Protein AF-A0A0E0DAY5-F1 (afdb_monomer_lite)

Sequence (199 aa):
MAQRRLLLAIIALAAVGAATGFEFHEATVDAIQLGFSNGSLTSTALVRFYLHQITRLNPLLHAVIEVNPDALAHAARADDERATGRRCEPLHGIPVLLKDNIATRDRLNTTAGPICRTVSDAVHVLDAIVGYDALDAEATGAASKYIPNGGYGQFLRMDGFKGKRIGIPNGFFTQEIFEKKQLRAYKKHIQLMRYTKHF

pLDDT: mean 85.27, std 16.02, range [40.06, 98.38]

Radius of gyration: 23.7 Å; chains: 1; bounding box: 48×42×80 Å

Structure (mmCIF, N/CA/C/O backbone):
data_AF-A0A0E0DAY5-F1
#
_entry.id   AF-A0A0E0DAY5-F1
#
loop_
_atom_site.group_PDB
_atom_site.id
_atom_site.type_symbol
_atom_site.label_atom_id
_atom_site.label_alt_id
_atom_site.label_comp_id
_atom_site.label_asym_id
_atom_site.label_entity_id
_atom_site.label_seq_id
_atom_site.pdbx_PDB_ins_code
_atom_site.Cartn_x
_atom_site.Cartn_y
_atom_site.Cartn_z
_atom_site.occupancy
_atom_site.B_iso_or_equiv
_atom_site.auth_seq_id
_atom_site.auth_comp_id
_atom_site.auth_asym_id
_atom_site.auth_atom_id
_atom_site.pdbx_PDB_model_num
ATOM 1 N N . MET A 1 1 ? -22.702 -11.720 -54.408 1.00 54.38 1 MET A N 1
ATOM 2 C CA . MET A 1 1 ? -21.342 -11.475 -53.859 1.00 54.38 1 MET A CA 1
ATOM 3 C C . MET A 1 1 ? -21.188 -10.146 -53.103 1.00 54.38 1 MET A C 1
ATOM 5 O O . MET A 1 1 ? -20.322 -10.077 -52.241 1.00 54.38 1 MET A O 1
ATOM 9 N N . ALA A 1 2 ? -22.018 -9.120 -53.342 1.00 49.56 2 ALA A N 1
ATOM 10 C CA . ALA A 1 2 ? -21.900 -7.817 -52.667 1.00 49.56 2 ALA A CA 1
ATOM 11 C C . ALA A 1 2 ? -22.330 -7.809 -51.178 1.00 49.56 2 ALA A C 1
ATOM 13 O O . ALA A 1 2 ? -21.691 -7.154 -50.363 1.00 49.56 2 ALA A O 1
ATOM 14 N N . GLN A 1 3 ? -23.336 -8.601 -50.780 1.00 46.06 3 GLN A N 1
ATOM 15 C CA . GLN A 1 3 ? -23.842 -8.610 -49.393 1.00 46.06 3 GLN A CA 1
ATOM 16 C C . GLN A 1 3 ? -22.904 -9.275 -48.366 1.00 46.06 3 GLN A C 1
ATOM 18 O O . GLN A 1 3 ? -22.935 -8.917 -47.193 1.00 46.06 3 GLN A O 1
ATOM 23 N N . ARG A 1 4 ? -22.006 -10.182 -48.786 1.00 46.53 4 ARG A N 1
ATOM 24 C CA . ARG A 1 4 ? -20.991 -10.778 -47.889 1.00 46.53 4 ARG A CA 1
ATOM 25 C C . ARG A 1 4 ? -19.842 -9.820 -47.552 1.00 46.53 4 ARG A C 1
ATOM 27 O O . ARG A 1 4 ? -19.225 -9.975 -46.506 1.00 46.53 4 ARG A O 1
ATOM 34 N N . ARG A 1 5 ? -19.569 -8.823 -48.403 1.00 47.72 5 ARG A N 1
ATOM 35 C CA . ARG A 1 5 ? -18.527 -7.810 -48.152 1.00 47.72 5 ARG A CA 1
ATOM 36 C C . ARG A 1 5 ? -18.985 -6.742 -47.156 1.00 47.72 5 ARG A C 1
ATOM 38 O O . ARG A 1 5 ? -18.165 -6.236 -46.402 1.00 47.72 5 ARG A O 1
ATOM 45 N N . LEU A 1 6 ? -20.289 -6.464 -47.100 1.00 44.59 6 LEU A N 1
ATOM 46 C CA . LEU A 1 6 ? -20.858 -5.486 -46.170 1.00 44.59 6 LEU A CA 1
ATOM 47 C C . LEU A 1 6 ? -20.903 -6.013 -44.723 1.00 44.59 6 LEU A C 1
ATOM 49 O O . LEU A 1 6 ? -20.653 -5.259 -43.790 1.00 44.59 6 LEU A O 1
ATOM 53 N N . LEU A 1 7 ? -21.124 -7.320 -44.533 1.00 41.72 7 LEU A N 1
ATOM 54 C CA . LEU A 1 7 ? -21.118 -7.938 -43.200 1.00 41.72 7 LEU A CA 1
ATOM 55 C C . LEU A 1 7 ? -19.705 -7.993 -42.584 1.00 41.72 7 LEU A C 1
ATOM 57 O O . LEU A 1 7 ? -19.546 -7.775 -41.388 1.00 41.72 7 LEU A O 1
ATOM 61 N N . LEU A 1 8 ? -18.670 -8.210 -43.406 1.00 41.06 8 LEU A N 1
ATOM 62 C CA . LEU A 1 8 ? -17.268 -8.169 -42.967 1.00 41.06 8 LEU A CA 1
ATOM 63 C C . LEU A 1 8 ? -16.813 -6.748 -42.595 1.00 41.06 8 LEU A C 1
ATOM 65 O O . LEU A 1 8 ? -16.045 -6.589 -41.653 1.00 41.06 8 LEU A O 1
ATOM 69 N N . ALA A 1 9 ? -17.326 -5.715 -43.272 1.00 42.75 9 ALA A N 1
ATOM 70 C CA . ALA A 1 9 ? -17.026 -4.321 -42.937 1.00 42.75 9 ALA A CA 1
ATOM 71 C C . ALA A 1 9 ? -17.686 -3.868 -41.618 1.00 42.75 9 ALA A C 1
ATOM 73 O O . ALA A 1 9 ? -17.089 -3.094 -40.877 1.00 42.75 9 ALA A O 1
ATOM 74 N N . ILE A 1 10 ? -18.877 -4.384 -41.287 1.00 44.19 10 ILE A N 1
ATOM 75 C CA . ILE A 1 10 ? -19.566 -4.070 -40.022 1.00 44.19 10 ILE A CA 1
ATOM 76 C C . ILE A 1 10 ? -18.923 -4.812 -38.837 1.00 44.19 10 ILE A C 1
ATOM 78 O O . ILE A 1 10 ? -18.803 -4.242 -37.756 1.00 44.19 10 ILE A O 1
ATOM 82 N N . ILE A 1 11 ? -18.425 -6.038 -39.039 1.00 44.38 11 ILE A N 1
ATOM 83 C CA . ILE A 1 11 ? -17.690 -6.782 -37.997 1.00 44.38 11 ILE A CA 1
ATOM 84 C C . ILE A 1 11 ? -16.292 -6.178 -37.758 1.00 44.38 11 ILE A C 1
ATOM 86 O O . ILE A 1 11 ? -15.825 -6.155 -36.622 1.00 44.38 11 ILE A O 1
ATOM 90 N N . ALA A 1 12 ? -15.650 -5.606 -38.784 1.00 42.09 12 ALA A N 1
ATOM 91 C CA . ALA A 1 12 ? -14.369 -4.909 -38.634 1.00 42.09 12 ALA A CA 1
ATOM 92 C C . ALA A 1 12 ? -14.485 -3.527 -37.956 1.00 42.09 12 ALA A C 1
ATOM 94 O O . ALA A 1 12 ? -13.499 -3.032 -37.416 1.00 42.09 12 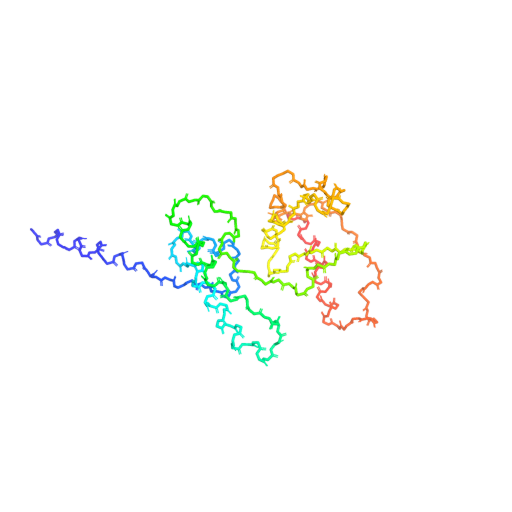ALA A O 1
ATOM 95 N N . LEU A 1 13 ? -15.676 -2.913 -37.936 1.00 42.66 13 LEU A N 1
ATOM 96 C CA . LEU A 1 13 ? -15.897 -1.607 -37.299 1.00 42.66 13 LEU A CA 1
ATOM 97 C C . LEU A 1 13 ? -16.233 -1.708 -35.797 1.00 42.66 13 LEU A C 1
ATOM 99 O O . LEU A 1 13 ? -16.188 -0.706 -35.090 1.00 42.66 13 LEU A O 1
ATOM 103 N N . ALA A 1 14 ? -16.509 -2.914 -35.289 1.00 41.25 14 ALA A N 1
ATOM 104 C CA . ALA A 1 14 ? -16.770 -3.173 -33.868 1.00 41.25 14 ALA A CA 1
ATOM 105 C C . ALA A 1 14 ? -15.510 -3.556 -33.061 1.00 41.25 14 ALA A C 1
ATOM 107 O O . ALA A 1 14 ? -15.595 -3.761 -31.854 1.00 41.25 14 ALA A O 1
ATOM 108 N N . ALA A 1 15 ? -14.341 -3.633 -33.709 1.00 44.47 15 ALA A N 1
ATOM 109 C CA . ALA A 1 15 ? -13.055 -3.922 -33.068 1.00 44.47 15 ALA A CA 1
ATOM 110 C C . ALA A 1 15 ? -12.163 -2.679 -32.910 1.00 44.47 15 ALA A C 1
ATOM 112 O O . ALA A 1 15 ? -10.972 -2.799 -32.640 1.00 44.47 15 ALA A O 1
ATOM 113 N N . VAL A 1 16 ? -12.736 -1.476 -33.008 1.00 43.12 16 VAL A N 1
ATOM 114 C CA . VAL A 1 16 ? -12.130 -0.281 -32.406 1.00 43.12 16 VAL A CA 1
ATOM 115 C C . VAL A 1 16 ? -12.603 -0.219 -30.955 1.00 43.12 16 VAL A C 1
ATOM 117 O O . VAL A 1 16 ? -13.304 0.698 -30.534 1.00 43.12 16 VAL A O 1
ATOM 120 N N . GLY A 1 17 ? -12.281 -1.268 -30.193 1.00 40.06 17 GLY A N 1
ATOM 121 C CA . GLY A 1 17 ? -12.344 -1.197 -28.743 1.00 40.06 17 GLY A CA 1
ATOM 122 C C . GLY A 1 17 ? -11.377 -0.098 -28.347 1.00 40.06 17 GLY A C 1
ATOM 123 O O . GLY A 1 17 ? -10.179 -0.217 -28.597 1.00 40.06 17 GLY A O 1
ATOM 124 N N . ALA A 1 18 ? -11.911 1.012 -27.843 1.00 42.19 18 ALA A N 1
ATOM 125 C CA . ALA A 1 18 ? -11.112 2.098 -27.319 1.00 42.19 18 ALA A CA 1
ATOM 126 C C . ALA A 1 18 ? -10.012 1.497 -26.438 1.00 42.19 18 ALA A C 1
ATOM 128 O O . ALA A 1 18 ? -10.310 0.801 -25.468 1.00 42.19 18 ALA A O 1
ATOM 129 N N . ALA A 1 19 ? -8.748 1.754 -26.775 1.00 46.94 19 ALA A N 1
ATOM 130 C CA . ALA A 1 19 ? -7.682 1.672 -25.796 1.00 46.94 19 ALA A CA 1
ATOM 131 C C . ALA A 1 19 ? -7.982 2.774 -24.773 1.00 46.94 19 ALA A C 1
ATOM 133 O O . ALA A 1 19 ? -7.505 3.903 -24.883 1.00 46.94 19 ALA A O 1
ATOM 134 N N . THR A 1 20 ? -8.901 2.491 -23.852 1.00 54.78 20 THR A N 1
ATOM 135 C CA . THR A 1 20 ? -9.195 3.352 -22.720 1.00 54.78 20 THR A CA 1
ATOM 136 C C . THR A 1 20 ? -7.916 3.383 -21.906 1.00 54.78 20 THR A C 1
ATOM 138 O O . THR A 1 20 ? -7.525 2.366 -21.334 1.00 54.78 20 THR A O 1
ATOM 141 N N . GLY A 1 21 ? -7.214 4.516 -21.937 1.00 78.88 21 GLY A N 1
ATOM 142 C CA . GLY A 1 21 ? -6.032 4.710 -21.107 1.00 78.88 21 GLY A CA 1
ATOM 143 C C . GLY A 1 21 ? -6.365 4.400 -19.648 1.00 78.88 21 GLY A C 1
ATOM 144 O O . GLY A 1 21 ? -7.467 4.692 -19.185 1.00 78.88 21 GLY A O 1
ATOM 145 N N . PHE A 1 22 ? -5.429 3.777 -18.938 1.00 91.38 22 PHE A N 1
ATOM 146 C CA . PHE A 1 22 ? -5.586 3.488 -17.518 1.00 91.38 22 PHE A CA 1
ATOM 147 C C . PHE A 1 22 ? -5.705 4.792 -16.709 1.00 91.38 22 PHE A C 1
ATOM 149 O O . PHE A 1 22 ? -4.879 5.697 -16.858 1.00 91.38 22 PHE A O 1
ATOM 156 N N . GLU A 1 23 ? -6.718 4.898 -15.847 1.00 94.50 23 GLU A N 1
ATOM 157 C CA . GLU A 1 23 ? -6.878 6.042 -14.947 1.00 94.50 23 GLU A CA 1
ATOM 158 C C . GLU A 1 23 ? -5.984 5.866 -13.715 1.00 94.50 23 GLU A C 1
ATOM 160 O O . GLU A 1 23 ? -6.218 5.000 -12.880 1.00 94.50 23 GLU A O 1
ATOM 165 N N . PHE A 1 24 ? -4.936 6.686 -13.603 1.00 93.25 24 PHE A N 1
ATOM 166 C CA . PHE A 1 24 ? -3.949 6.569 -12.524 1.00 93.25 24 PHE A CA 1
ATOM 167 C C . PHE A 1 24 ? -4.371 7.230 -11.206 1.00 93.25 24 PHE A C 1
ATOM 169 O O . PHE A 1 24 ? -3.913 6.830 -10.133 1.00 93.25 24 PHE A O 1
ATOM 176 N N . HIS A 1 25 ? -5.169 8.296 -11.271 1.00 93.12 25 HIS A N 1
ATOM 177 C CA . HIS A 1 25 ? -5.564 9.049 -10.082 1.00 93.12 25 HIS A CA 1
ATOM 178 C C . HIS A 1 25 ? -6.579 8.247 -9.273 1.00 93.12 25 HIS A C 1
ATOM 180 O O . HIS A 1 25 ? -7.525 7.712 -9.832 1.00 93.12 25 HIS A O 1
ATOM 186 N N . GLU A 1 26 ? -6.366 8.152 -7.959 1.00 93.88 26 GLU A N 1
ATOM 187 C CA . GLU A 1 26 ? -7.226 7.381 -7.048 1.00 93.88 26 GLU A CA 1
ATOM 188 C C . GLU A 1 26 ? -7.385 5.886 -7.398 1.00 93.88 26 GLU A C 1
ATOM 190 O O . GLU A 1 26 ? -8.205 5.203 -6.790 1.00 93.88 26 GLU A O 1
ATOM 195 N N . ALA A 1 27 ? -6.557 5.342 -8.300 1.00 96.12 27 ALA A N 1
ATOM 196 C CA . ALA A 1 27 ? -6.563 3.918 -8.616 1.00 96.12 27 ALA A CA 1
ATOM 197 C C . ALA A 1 27 ? -6.260 3.083 -7.361 1.00 96.12 27 ALA A C 1
ATOM 199 O O . ALA A 1 27 ? -5.311 3.380 -6.621 1.00 96.12 27 ALA A O 1
ATOM 200 N N . THR A 1 28 ? -7.075 2.054 -7.130 1.00 97.19 28 THR A N 1
ATOM 201 C CA . THR A 1 28 ? -6.887 1.055 -6.069 1.00 97.19 28 THR A CA 1
ATOM 202 C C . THR A 1 28 ? -5.948 -0.054 -6.538 1.00 97.19 28 THR A C 1
ATOM 204 O O . THR A 1 28 ? -5.714 -0.216 -7.739 1.00 97.19 28 THR A O 1
ATOM 207 N N . VAL A 1 29 ? -5.440 -0.858 -5.603 1.00 96.44 29 VAL A N 1
ATOM 208 C CA . VAL A 1 29 ? -4.654 -2.065 -5.902 1.00 96.44 29 VAL A CA 1
ATOM 209 C C . VAL A 1 29 ? -5.433 -2.994 -6.833 1.00 96.44 29 VAL A C 1
ATOM 211 O O . VAL A 1 29 ? -4.890 -3.430 -7.846 1.00 96.44 29 VAL A O 1
ATOM 214 N N . ASP A 1 30 ? -6.719 -3.223 -6.557 1.00 95.38 30 ASP A N 1
ATOM 215 C CA . ASP A 1 30 ? -7.584 -4.060 -7.397 1.00 95.38 30 ASP A CA 1
ATOM 216 C C . ASP A 1 30 ? -7.729 -3.510 -8.825 1.00 95.38 30 ASP A C 1
ATOM 218 O O . ASP A 1 30 ? -7.642 -4.264 -9.795 1.00 95.38 30 ASP A O 1
ATOM 222 N N . ALA A 1 31 ? -7.909 -2.193 -8.978 1.00 96.38 31 ALA A N 1
ATOM 223 C CA . ALA A 1 31 ? -8.006 -1.559 -10.292 1.00 96.38 31 ALA A CA 1
ATOM 224 C C . ALA A 1 31 ? -6.688 -1.677 -11.071 1.00 96.38 31 ALA A C 1
ATOM 226 O O . ALA A 1 31 ? -6.698 -1.976 -12.264 1.00 96.38 31 ALA A O 1
ATOM 227 N N . ILE A 1 32 ? -5.552 -1.493 -10.392 1.00 96.94 32 ILE A N 1
ATOM 228 C CA . ILE A 1 32 ? -4.216 -1.662 -10.972 1.00 96.94 32 ILE A CA 1
ATOM 229 C C . ILE A 1 32 ? -4.001 -3.111 -11.424 1.00 96.94 32 ILE A C 1
ATOM 231 O O . ILE A 1 32 ? -3.579 -3.333 -12.558 1.00 96.94 32 ILE A O 1
ATOM 235 N N . GLN A 1 33 ? -4.340 -4.096 -10.587 1.00 95.25 33 GLN A N 1
ATOM 236 C CA . GLN A 1 33 ? -4.243 -5.514 -10.948 1.00 95.25 33 GLN A CA 1
ATOM 237 C C . GLN A 1 33 ? -5.151 -5.866 -12.129 1.00 95.25 33 GLN A C 1
ATOM 239 O O . GLN A 1 33 ? -4.730 -6.584 -13.039 1.00 95.25 33 GLN A O 1
ATOM 244 N N . LEU A 1 34 ? -6.365 -5.310 -12.178 1.00 94.62 34 LEU A N 1
ATOM 245 C CA . LEU A 1 34 ? -7.240 -5.449 -13.338 1.00 94.62 34 LEU A CA 1
ATOM 246 C C . LEU A 1 34 ? -6.573 -4.880 -14.598 1.00 94.62 34 LEU A C 1
ATOM 248 O O . LEU A 1 34 ? -6.548 -5.563 -15.622 1.00 94.62 34 LEU A O 1
ATOM 252 N N . GLY A 1 35 ? -5.975 -3.689 -14.504 1.00 95.50 35 GLY A N 1
ATOM 253 C CA . GLY A 1 35 ? -5.218 -3.061 -15.589 1.00 95.50 35 GLY A CA 1
ATOM 254 C C . GLY A 1 35 ? -4.015 -3.886 -16.062 1.00 95.50 35 GLY A C 1
ATOM 255 O O . GLY A 1 35 ? -3.744 -3.956 -17.259 1.00 95.50 35 GLY A O 1
ATOM 256 N N . PHE A 1 36 ? -3.313 -4.558 -15.146 1.00 94.88 36 PHE A N 1
ATOM 257 C CA . PHE A 1 36 ? -2.259 -5.508 -15.508 1.00 94.88 36 PHE A CA 1
ATOM 258 C C . PHE A 1 36 ? -2.827 -6.734 -16.230 1.00 94.88 36 PHE A C 1
ATOM 260 O O . PHE A 1 36 ? -2.267 -7.183 -17.227 1.00 94.88 36 PHE A O 1
ATOM 267 N N . SER A 1 37 ? -3.942 -7.282 -15.741 1.00 92.38 37 SER A N 1
ATOM 268 C CA . SER A 1 37 ? -4.536 -8.514 -16.278 1.00 92.38 37 SER A CA 1
ATOM 269 C C . SER A 1 37 ? -5.163 -8.343 -17.664 1.00 92.38 37 SER A C 1
ATOM 271 O O . SER A 1 37 ? -5.124 -9.266 -18.475 1.00 92.38 37 SER A O 1
ATOM 273 N N . ASN A 1 38 ? -5.728 -7.167 -17.950 1.00 93.31 38 ASN A N 1
ATOM 274 C CA . ASN A 1 38 ? -6.387 -6.864 -19.220 1.00 93.31 38 ASN A CA 1
ATOM 275 C C . ASN A 1 38 ? -5.447 -6.187 -20.239 1.00 93.31 38 ASN A C 1
ATOM 277 O O . ASN A 1 38 ? -5.872 -5.884 -21.353 1.00 93.31 38 ASN A O 1
ATOM 281 N N . GLY A 1 39 ? -4.185 -5.946 -19.862 1.00 92.81 39 GLY A N 1
ATOM 282 C CA . GLY A 1 39 ? -3.163 -5.336 -20.710 1.00 92.81 39 GLY A CA 1
ATOM 283 C C . GLY A 1 39 ? -3.281 -3.819 -20.890 1.00 92.81 39 GLY A C 1
ATOM 284 O O . GLY A 1 39 ? -2.524 -3.253 -21.678 1.00 92.81 39 GLY A O 1
ATOM 285 N N . SER A 1 40 ? -4.187 -3.133 -20.181 1.00 95.75 40 SER A N 1
ATOM 286 C CA . SER A 1 40 ? -4.308 -1.668 -20.249 1.00 95.75 40 SER A CA 1
ATOM 287 C C . SER A 1 40 ? -3.207 -0.935 -19.473 1.00 95.75 40 SER A C 1
ATOM 289 O O . SER A 1 40 ? -3.081 0.285 -19.589 1.00 95.75 40 SER A O 1
ATOM 291 N N . LEU A 1 41 ? -2.441 -1.650 -18.644 1.00 96.75 41 LEU A N 1
ATOM 292 C CA . LEU A 1 41 ? -1.367 -1.114 -17.813 1.00 96.75 41 LEU A CA 1
ATOM 293 C C . LEU A 1 41 ? -0.212 -2.121 -17.691 1.00 96.75 41 LEU A C 1
ATOM 295 O O . LEU A 1 41 ? -0.434 -3.324 -17.609 1.00 96.75 41 LEU A O 1
ATOM 299 N N . THR A 1 42 ? 1.019 -1.616 -17.599 1.00 97.38 42 THR A N 1
ATOM 300 C CA . THR A 1 42 ? 2.204 -2.389 -17.189 1.00 97.38 42 THR A CA 1
ATOM 301 C C . THR A 1 42 ? 2.804 -1.814 -15.908 1.00 97.38 42 THR A C 1
ATOM 303 O O . THR A 1 42 ? 2.633 -0.624 -15.612 1.00 97.38 42 THR A O 1
ATOM 306 N N . SER A 1 43 ? 3.529 -2.629 -15.143 1.00 97.50 43 SER A N 1
ATOM 307 C CA . SER A 1 43 ? 4.263 -2.190 -13.953 1.00 97.50 43 SER A CA 1
ATOM 308 C C . SER A 1 43 ? 5.270 -1.103 -14.314 1.00 97.50 43 SER A C 1
ATOM 310 O O . SER A 1 43 ? 5.362 -0.085 -13.624 1.00 97.50 43 SER A O 1
ATOM 312 N N . THR A 1 44 ? 5.965 -1.247 -15.444 1.00 98.12 44 THR A N 1
ATOM 313 C CA . THR A 1 44 ? 6.883 -0.219 -15.949 1.00 98.12 44 THR A CA 1
ATOM 314 C C . THR A 1 44 ? 6.163 1.099 -16.241 1.00 98.12 44 THR A C 1
ATOM 316 O O . THR A 1 44 ? 6.666 2.164 -15.874 1.00 98.12 44 THR A O 1
ATOM 319 N N . ALA A 1 45 ? 4.984 1.063 -16.872 1.00 98.12 45 ALA A N 1
ATOM 320 C CA . ALA A 1 45 ? 4.199 2.269 -17.140 1.00 98.12 45 ALA A CA 1
ATOM 321 C C . ALA A 1 45 ? 3.733 2.943 -15.840 1.00 98.12 45 ALA A C 1
ATOM 323 O O . ALA A 1 45 ? 3.835 4.165 -15.709 1.00 98.12 45 ALA A O 1
ATOM 324 N N . LEU A 1 46 ? 3.303 2.148 -14.858 1.00 98.06 46 LEU A N 1
ATOM 325 C CA . LEU A 1 46 ? 2.898 2.631 -13.541 1.00 98.06 46 LEU A CA 1
ATOM 326 C C . LEU A 1 46 ? 4.050 3.317 -12.795 1.00 98.06 46 LEU A C 1
ATOM 328 O O . LEU A 1 46 ? 3.886 4.426 -12.283 1.00 98.06 46 LEU A O 1
ATOM 332 N N . VAL A 1 47 ? 5.237 2.707 -12.782 1.00 97.88 47 VAL A N 1
ATOM 333 C CA . VAL A 1 47 ? 6.427 3.301 -12.155 1.00 97.88 47 VAL A CA 1
ATOM 334 C C . VAL A 1 47 ? 6.839 4.588 -12.864 1.00 97.88 47 VAL A C 1
ATOM 336 O O . VAL A 1 47 ? 7.082 5.595 -12.201 1.00 97.88 47 VAL A O 1
ATOM 339 N N . ARG A 1 48 ? 6.859 4.610 -14.202 1.00 98.38 48 ARG A N 1
ATOM 340 C CA . ARG A 1 48 ? 7.169 5.831 -14.969 1.00 98.38 48 ARG A CA 1
ATOM 341 C C . ARG A 1 48 ? 6.204 6.968 -14.656 1.00 98.38 48 ARG A C 1
ATOM 343 O O . ARG A 1 48 ? 6.649 8.105 -14.498 1.00 98.38 48 ARG A O 1
ATOM 350 N N . PHE A 1 49 ? 4.911 6.665 -14.536 1.00 97.94 49 PHE A N 1
ATOM 351 C CA . PHE A 1 49 ? 3.910 7.650 -14.146 1.00 97.94 49 PHE A CA 1
ATOM 352 C C . PHE A 1 49 ? 4.245 8.276 -12.784 1.00 97.94 49 PHE A C 1
ATOM 354 O O . PHE A 1 49 ? 4.329 9.502 -12.683 1.00 97.94 49 PHE A O 1
ATOM 361 N N . TYR A 1 50 ? 4.494 7.465 -11.750 1.00 97.88 50 TYR A N 1
ATOM 362 C CA . TYR A 1 50 ? 4.782 7.992 -10.413 1.00 97.88 50 TYR A CA 1
ATOM 363 C C . TYR A 1 50 ? 6.137 8.694 -10.312 1.00 97.88 50 TYR A C 1
ATOM 365 O O . TYR A 1 50 ? 6.216 9.731 -9.658 1.00 97.88 50 TYR A O 1
ATOM 373 N N . LEU A 1 51 ? 7.174 8.220 -11.006 1.00 97.88 51 LEU A N 1
ATOM 374 C CA . LEU A 1 51 ? 8.450 8.937 -11.091 1.00 97.88 51 LEU A CA 1
ATOM 375 C C . LEU A 1 51 ? 8.261 10.338 -11.680 1.00 97.88 51 LEU A C 1
ATOM 377 O O . LEU A 1 51 ? 8.768 11.310 -11.125 1.00 97.88 51 LEU A O 1
ATOM 381 N N . HIS A 1 52 ? 7.455 10.466 -12.738 1.00 98.12 52 HIS A N 1
ATOM 382 C CA . HIS A 1 52 ? 7.118 11.771 -13.303 1.00 98.12 52 HIS A CA 1
ATOM 383 C C . HIS A 1 52 ? 6.368 12.668 -12.299 1.00 98.12 52 HIS A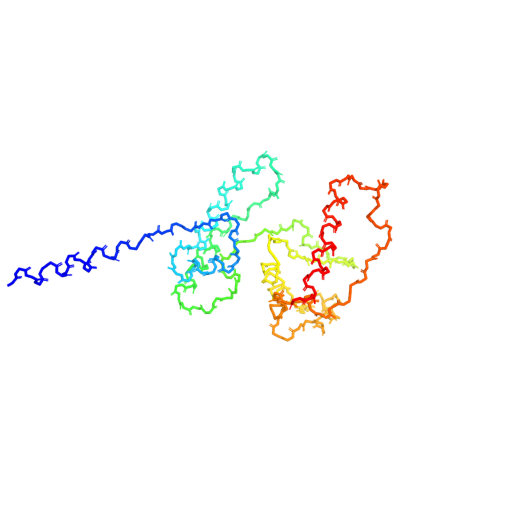 C 1
ATOM 385 O O . HIS A 1 52 ? 6.663 13.861 -12.202 1.00 98.12 52 HIS A O 1
ATOM 391 N N . GLN A 1 53 ? 5.434 12.113 -11.515 1.00 98.00 53 GLN A N 1
ATOM 392 C CA . GLN A 1 53 ? 4.758 12.863 -10.447 1.00 98.00 53 GLN A CA 1
ATOM 393 C C . GLN A 1 53 ? 5.737 13.342 -9.370 1.00 98.00 53 GLN A C 1
ATOM 395 O O . GLN A 1 53 ? 5.667 14.502 -8.963 1.00 98.00 53 GLN A O 1
ATOM 400 N N . ILE A 1 54 ? 6.662 12.480 -8.939 1.00 97.75 54 ILE A N 1
ATOM 401 C CA . ILE A 1 54 ? 7.688 12.813 -7.945 1.00 97.75 54 ILE A CA 1
ATOM 402 C C . ILE A 1 54 ? 8.559 13.957 -8.469 1.00 97.75 54 ILE A C 1
ATOM 404 O O . ILE A 1 54 ? 8.678 14.974 -7.792 1.00 97.75 54 ILE A O 1
ATOM 408 N N . THR A 1 55 ? 9.086 13.866 -9.693 1.00 98.00 55 THR A N 1
ATOM 409 C CA . THR A 1 55 ? 9.892 14.947 -10.289 1.00 98.00 55 THR A CA 1
ATOM 410 C C . THR A 1 55 ? 9.146 16.283 -10.310 1.00 98.00 55 THR A C 1
ATOM 412 O O . THR A 1 55 ? 9.738 17.325 -10.039 1.00 98.00 55 THR A O 1
ATOM 415 N N . ARG A 1 56 ? 7.843 16.262 -10.609 1.00 98.19 56 ARG A N 1
ATOM 416 C CA . ARG A 1 56 ? 7.026 17.475 -10.724 1.00 98.19 56 ARG A CA 1
ATOM 417 C C . ARG A 1 56 ? 6.640 18.088 -9.376 1.00 98.19 56 ARG A C 1
ATOM 419 O O . ARG A 1 56 ? 6.595 19.308 -9.264 1.00 98.19 56 ARG A O 1
ATOM 426 N N . LEU A 1 57 ? 6.296 17.266 -8.386 1.00 98.00 57 LEU A N 1
ATOM 427 C CA . LEU A 1 57 ? 5.659 17.720 -7.142 1.00 98.00 57 LEU A CA 1
ATOM 428 C C . LEU A 1 57 ? 6.617 17.756 -5.948 1.00 98.00 57 LEU A C 1
ATOM 430 O O . LEU A 1 57 ? 6.434 18.564 -5.038 1.00 98.00 57 LEU A O 1
ATOM 434 N N . ASN A 1 58 ? 7.644 16.906 -5.933 1.00 97.75 58 ASN A N 1
ATOM 435 C CA . ASN A 1 58 ? 8.553 16.792 -4.796 1.00 97.75 58 ASN A CA 1
ATOM 436 C C . ASN A 1 58 ? 9.388 18.057 -4.504 1.00 97.75 58 ASN A C 1
ATOM 438 O O . ASN A 1 58 ? 9.667 18.272 -3.328 1.00 97.75 58 ASN A O 1
ATOM 442 N N . PRO A 1 59 ? 9.721 18.943 -5.472 1.00 97.69 59 PRO A N 1
ATOM 443 C CA . PRO A 1 59 ? 10.343 20.236 -5.158 1.00 97.69 59 PRO A CA 1
ATOM 444 C C . PRO A 1 59 ? 9.493 21.157 -4.271 1.00 97.69 59 PRO A C 1
ATOM 446 O O . PRO A 1 59 ? 10.030 22.089 -3.688 1.00 97.69 59 PRO A O 1
ATOM 449 N N . LEU A 1 60 ? 8.177 20.922 -4.201 1.00 97.69 60 LEU A N 1
ATOM 450 C CA . LEU A 1 60 ? 7.257 21.648 -3.324 1.00 97.69 60 LEU A CA 1
ATOM 451 C C . LEU A 1 60 ? 6.914 20.838 -2.068 1.00 97.69 60 LEU A C 1
ATOM 453 O O . LEU A 1 60 ? 6.811 21.395 -0.979 1.00 97.69 60 LEU A O 1
ATOM 457 N N . LEU A 1 61 ? 6.674 19.533 -2.230 1.00 97.56 61 LEU A N 1
ATOM 458 C CA . LEU A 1 61 ? 6.154 18.679 -1.160 1.00 97.56 61 LEU A CA 1
ATOM 459 C C . LEU A 1 61 ? 7.240 18.088 -0.258 1.00 97.56 61 LEU A C 1
ATOM 461 O O . LEU A 1 61 ? 6.945 17.778 0.892 1.00 97.56 61 LEU A O 1
ATOM 465 N N . HIS A 1 62 ? 8.456 17.892 -0.780 1.00 96.38 62 HIS A N 1
ATOM 466 C CA . HIS A 1 62 ? 9.578 17.252 -0.085 1.00 96.38 62 HIS A CA 1
ATOM 467 C C . HIS A 1 62 ? 9.198 15.926 0.610 1.00 96.38 62 HIS A C 1
ATOM 469 O O . HIS A 1 62 ? 9.645 15.635 1.716 1.00 96.38 62 HIS A O 1
ATOM 475 N N . ALA A 1 63 ? 8.341 15.127 -0.031 1.00 95.88 63 ALA A N 1
ATOM 476 C CA . ALA A 1 63 ? 7.792 13.889 0.521 1.00 95.88 63 ALA A CA 1
ATOM 477 C C . ALA A 1 63 ? 8.677 12.655 0.263 1.00 95.88 63 ALA A C 1
ATOM 479 O O . ALA A 1 63 ? 8.587 11.675 0.997 1.00 95.88 63 ALA A O 1
ATOM 480 N N . VAL A 1 64 ? 9.509 12.686 -0.782 1.00 95.94 64 VAL A N 1
ATOM 481 C CA . VAL A 1 64 ? 10.425 11.598 -1.162 1.00 95.94 64 VAL A CA 1
ATOM 482 C C . VAL A 1 64 ? 11.859 12.069 -0.955 1.00 95.94 64 VAL A C 1
ATOM 484 O O . VAL A 1 64 ? 12.283 13.025 -1.606 1.00 95.94 64 VAL A O 1
ATOM 487 N N . ILE A 1 65 ? 12.592 11.410 -0.055 1.00 94.44 65 ILE A N 1
ATOM 488 C CA . ILE A 1 65 ? 13.997 11.735 0.231 1.00 94.44 65 ILE A CA 1
ATOM 489 C C . ILE A 1 65 ? 14.942 11.168 -0.836 1.00 94.44 65 ILE A C 1
ATOM 491 O O . ILE A 1 65 ? 15.847 11.861 -1.287 1.00 94.44 65 ILE A O 1
ATOM 495 N N . GLU A 1 66 ? 14.673 9.946 -1.300 1.00 93.56 66 GLU A N 1
ATOM 496 C CA . GLU A 1 66 ? 15.468 9.235 -2.297 1.00 93.56 66 GLU A CA 1
ATOM 497 C C . GLU A 1 66 ? 14.560 8.350 -3.162 1.00 93.56 66 GLU A C 1
ATOM 499 O O . GLU A 1 66 ? 13.566 7.793 -2.690 1.00 93.56 66 GLU A O 1
ATOM 504 N N . VAL A 1 67 ? 14.898 8.230 -4.447 1.00 94.00 67 VAL A N 1
ATOM 505 C CA . VAL A 1 67 ? 14.263 7.287 -5.373 1.00 94.00 67 VAL A CA 1
ATOM 506 C C . VAL A 1 67 ? 15.211 6.115 -5.582 1.00 94.00 67 VAL A C 1
ATOM 508 O O . VAL A 1 67 ? 16.360 6.324 -5.957 1.00 94.00 67 VAL A O 1
ATOM 511 N N . ASN A 1 68 ? 14.708 4.888 -5.427 1.00 93.44 68 ASN A N 1
ATOM 512 C CA . ASN A 1 68 ? 15.480 3.688 -5.735 1.00 93.44 68 ASN A CA 1
ATOM 513 C C . ASN A 1 68 ? 15.878 3.677 -7.233 1.00 93.44 68 ASN A C 1
ATOM 515 O O . ASN A 1 68 ? 14.977 3.636 -8.084 1.00 93.44 68 ASN A O 1
ATOM 519 N N . PRO A 1 69 ? 17.183 3.674 -7.576 1.00 93.81 69 PRO A N 1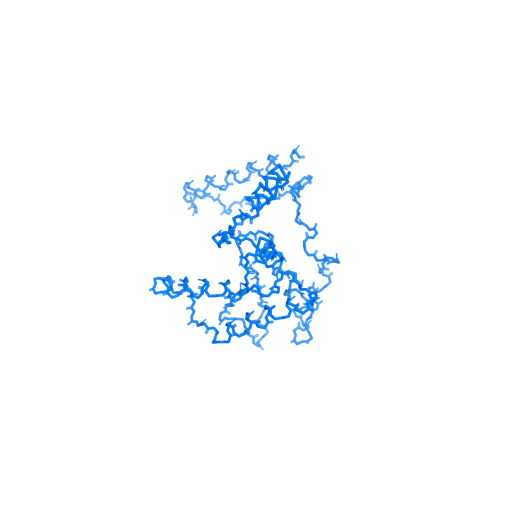
ATOM 520 C CA . PRO A 1 69 ? 17.643 3.681 -8.967 1.00 93.81 69 PRO A CA 1
ATOM 521 C C . PRO A 1 69 ? 17.194 2.441 -9.759 1.00 93.81 69 PRO A C 1
ATOM 523 O O . PRO A 1 69 ? 17.006 2.523 -10.974 1.00 93.81 69 PRO A O 1
ATOM 526 N N . ASP A 1 70 ? 16.926 1.324 -9.079 1.00 93.06 70 ASP A N 1
ATOM 527 C CA . ASP A 1 70 ? 16.531 0.051 -9.688 1.00 93.06 70 ASP A CA 1
ATOM 528 C C . ASP A 1 70 ? 15.012 -0.085 -9.884 1.00 93.06 70 ASP A C 1
ATOM 530 O O . ASP A 1 70 ? 14.537 -1.095 -10.410 1.00 93.06 70 ASP A O 1
ATOM 534 N N . ALA A 1 71 ? 14.215 0.920 -9.497 1.00 92.12 71 ALA A N 1
ATOM 535 C CA . ALA A 1 71 ? 12.751 0.836 -9.512 1.00 92.12 71 ALA A CA 1
ATOM 536 C C . ALA A 1 71 ? 12.176 0.441 -10.887 1.00 92.12 71 ALA A C 1
ATOM 538 O O . ALA A 1 71 ? 11.251 -0.368 -10.967 1.00 92.12 71 ALA A O 1
ATOM 539 N N . LEU A 1 72 ? 12.740 0.973 -11.978 1.00 96.94 72 LEU A N 1
ATOM 540 C CA . LEU A 1 72 ? 12.322 0.615 -13.339 1.00 96.94 72 LEU A CA 1
ATOM 541 C C . LEU A 1 72 ? 12.745 -0.804 -13.733 1.00 96.94 72 LEU A C 1
ATOM 543 O O . LEU A 1 72 ? 11.988 -1.481 -14.423 1.00 96.94 72 LEU A O 1
ATOM 547 N N . ALA A 1 73 ? 13.915 -1.267 -13.288 1.00 94.88 73 ALA A N 1
ATOM 548 C CA . ALA A 1 73 ? 14.377 -2.628 -13.552 1.00 94.88 73 ALA A CA 1
ATOM 549 C C . ALA A 1 73 ? 13.510 -3.658 -12.811 1.00 94.88 73 ALA A C 1
ATOM 551 O O . ALA A 1 73 ? 13.107 -4.667 -13.389 1.00 94.88 73 ALA A O 1
ATOM 552 N N . HIS A 1 74 ? 13.145 -3.375 -11.557 1.00 94.38 74 HIS A N 1
ATOM 553 C CA . HIS A 1 74 ? 12.205 -4.198 -10.795 1.00 94.38 74 HIS A CA 1
ATOM 554 C C . HIS A 1 74 ? 10.820 -4.252 -11.449 1.00 94.38 74 HIS A C 1
ATOM 556 O O . HIS A 1 74 ? 10.211 -5.320 -11.498 1.00 94.38 74 HIS A O 1
ATOM 562 N N . ALA A 1 75 ? 10.339 -3.124 -11.978 1.00 96.69 75 ALA A N 1
ATOM 563 C CA . ALA A 1 75 ? 9.064 -3.059 -12.684 1.00 96.69 75 ALA A CA 1
ATOM 564 C C . ALA A 1 75 ? 9.072 -3.875 -13.984 1.00 96.69 75 ALA A C 1
ATOM 566 O O . ALA A 1 75 ? 8.143 -4.642 -14.219 1.00 96.69 75 ALA A O 1
ATOM 567 N N . ALA A 1 76 ? 10.141 -3.764 -14.779 1.00 97.06 76 ALA A N 1
ATOM 568 C CA . ALA A 1 76 ? 10.313 -4.547 -16.001 1.00 97.06 76 ALA A CA 1
ATOM 569 C C . ALA A 1 76 ? 10.357 -6.053 -15.704 1.00 97.06 76 ALA A C 1
ATOM 571 O O . ALA A 1 76 ? 9.651 -6.827 -16.342 1.00 97.06 76 ALA A O 1
ATOM 572 N N . ARG A 1 77 ? 11.091 -6.465 -14.661 1.00 94.94 77 ARG A N 1
ATOM 573 C CA . ARG A 1 77 ? 11.099 -7.865 -14.213 1.00 94.94 77 ARG A CA 1
ATOM 574 C C . ARG A 1 77 ? 9.699 -8.349 -13.831 1.00 94.94 77 ARG A C 1
ATOM 576 O O . ARG A 1 77 ? 9.332 -9.466 -14.176 1.00 94.94 77 ARG A O 1
ATOM 583 N N . ALA A 1 78 ? 8.914 -7.526 -13.135 1.00 95.06 78 ALA A N 1
ATOM 584 C CA . ALA A 1 78 ? 7.546 -7.887 -12.774 1.00 95.06 78 ALA A CA 1
ATOM 585 C C . ALA A 1 78 ? 6.636 -8.048 -14.007 1.00 95.06 78 ALA A C 1
ATOM 587 O O . ALA A 1 78 ? 5.790 -8.946 -14.015 1.00 95.06 78 ALA A O 1
ATOM 588 N N . ASP A 1 79 ? 6.823 -7.219 -15.040 1.00 96.94 79 ASP A N 1
ATOM 589 C CA . ASP A 1 79 ? 6.138 -7.354 -16.331 1.00 96.94 79 ASP A CA 1
ATOM 590 C C . ASP A 1 79 ? 6.523 -8.671 -17.035 1.00 96.94 79 ASP A C 1
ATOM 592 O O . ASP A 1 79 ? 5.638 -9.420 -17.459 1.00 96.94 79 ASP A O 1
ATOM 596 N N . ASP A 1 80 ? 7.816 -9.009 -17.080 1.00 95.31 80 ASP A N 1
ATOM 597 C CA . ASP A 1 80 ? 8.314 -10.256 -17.681 1.00 95.31 80 ASP A CA 1
ATOM 598 C C . ASP A 1 80 ? 7.772 -11.495 -16.952 1.00 95.31 80 ASP A C 1
ATOM 600 O O . ASP A 1 80 ? 7.252 -12.430 -17.566 1.00 95.31 80 ASP A O 1
ATOM 604 N N . GLU A 1 81 ? 7.827 -11.501 -15.618 1.00 94.19 81 GLU A N 1
ATOM 605 C CA . GLU A 1 81 ? 7.298 -12.595 -14.796 1.00 94.19 81 GLU A CA 1
ATOM 606 C C . GLU A 1 81 ? 5.804 -12.817 -15.040 1.00 94.19 81 GLU A C 1
ATOM 608 O O . GLU A 1 81 ? 5.346 -13.962 -15.108 1.00 94.19 81 GLU A O 1
ATOM 613 N N . ARG A 1 82 ? 5.047 -11.737 -15.240 1.00 93.19 82 ARG A N 1
ATOM 614 C CA . ARG A 1 82 ? 3.625 -11.811 -15.578 1.00 93.19 82 ARG A CA 1
ATOM 615 C C . ARG A 1 82 ? 3.397 -12.417 -16.960 1.00 93.19 82 ARG A C 1
ATOM 617 O O . ARG A 1 82 ? 2.514 -13.261 -17.108 1.00 93.19 82 ARG A O 1
ATOM 624 N N . ALA A 1 83 ? 4.215 -12.052 -17.947 1.00 90.06 83 ALA A N 1
ATOM 625 C CA . ALA A 1 83 ? 4.143 -12.607 -19.299 1.00 90.06 83 ALA A CA 1
ATOM 626 C C . ALA A 1 83 ? 4.427 -14.120 -19.337 1.00 90.06 83 ALA A C 1
ATOM 628 O O . ALA A 1 83 ? 3.858 -14.836 -20.159 1.00 90.06 83 ALA A O 1
ATOM 629 N N . THR A 1 84 ? 5.250 -14.630 -18.413 1.00 89.19 84 THR A N 1
ATOM 630 C CA . THR A 1 84 ? 5.540 -16.074 -18.298 1.00 89.19 84 THR A CA 1
ATOM 631 C C . THR A 1 84 ? 4.421 -16.903 -17.649 1.00 89.19 84 THR A C 1
ATOM 633 O O . THR A 1 84 ? 4.568 -18.114 -17.492 1.00 89.19 84 THR A O 1
ATOM 636 N N . GLY A 1 85 ? 3.293 -16.287 -17.273 1.00 76.75 85 GLY A N 1
ATOM 637 C CA . GLY A 1 85 ? 2.152 -16.985 -16.670 1.00 76.75 85 GLY A CA 1
ATOM 638 C C . GLY A 1 85 ? 2.367 -17.381 -15.206 1.00 76.75 85 GLY A C 1
ATOM 639 O O . GLY A 1 85 ? 1.664 -18.252 -14.685 1.00 76.75 85 GLY A O 1
ATOM 640 N N . ARG A 1 86 ? 3.337 -16.759 -14.525 1.00 78.25 86 ARG A N 1
ATOM 641 C CA . ARG A 1 86 ? 3.554 -16.958 -13.090 1.00 78.25 86 ARG A CA 1
ATOM 642 C C . ARG A 1 86 ? 2.314 -16.502 -12.318 1.00 78.25 86 ARG A C 1
ATOM 644 O O . ARG A 1 86 ? 1.701 -15.491 -12.653 1.00 78.25 86 ARG A O 1
ATOM 651 N N . ARG A 1 87 ? 1.944 -17.228 -11.256 1.00 74.00 87 ARG A N 1
ATOM 652 C CA . ARG A 1 87 ? 0.931 -16.734 -10.312 1.00 74.00 87 ARG A CA 1
ATOM 653 C C . ARG A 1 87 ? 1.470 -15.473 -9.647 1.00 74.00 87 ARG A C 1
ATOM 655 O O . ARG A 1 87 ? 2.495 -15.527 -8.974 1.00 74.00 87 ARG A O 1
ATOM 662 N N . CYS A 1 88 ? 0.779 -14.364 -9.860 1.00 83.19 88 CYS A N 1
ATOM 663 C CA . CYS A 1 88 ? 1.125 -13.074 -9.292 1.00 83.19 88 CYS A CA 1
ATOM 664 C C . CYS A 1 88 ? 0.269 -12.815 -8.054 1.00 83.19 88 CYS A C 1
ATOM 666 O O . CYS A 1 88 ? -0.956 -12.925 -8.105 1.00 83.19 88 CYS A O 1
ATOM 668 N N . GLU A 1 89 ? 0.921 -12.474 -6.950 1.00 86.75 89 GLU A N 1
ATOM 669 C CA . GLU A 1 89 ? 0.253 -12.027 -5.729 1.00 86.75 89 GLU A CA 1
ATOM 670 C C . GLU A 1 89 ? -0.353 -10.620 -5.904 1.00 86.75 89 GLU A C 1
ATOM 672 O O . GLU A 1 89 ? 0.034 -9.902 -6.834 1.00 86.75 89 GLU A O 1
ATOM 677 N N . PRO A 1 90 ? -1.272 -10.182 -5.018 1.00 90.75 90 PRO A N 1
ATOM 678 C CA . PRO A 1 90 ? -2.002 -8.918 -5.178 1.00 90.75 90 PRO A CA 1
ATOM 679 C C . PRO A 1 90 ? -1.139 -7.656 -5.316 1.00 90.75 90 PRO A C 1
ATOM 681 O O . PRO A 1 90 ? -1.593 -6.671 -5.891 1.00 90.75 90 PRO A O 1
ATOM 684 N N . LEU A 1 91 ? 0.104 -7.660 -4.826 1.00 94.00 91 LEU A N 1
ATOM 685 C CA . LEU A 1 91 ? 1.027 -6.522 -4.945 1.00 94.00 91 LEU A CA 1
ATOM 686 C C . LEU A 1 91 ? 2.071 -6.679 -6.055 1.00 94.00 91 LEU A C 1
ATOM 688 O O . LEU A 1 91 ? 2.911 -5.796 -6.227 1.00 94.00 91 LEU A O 1
ATOM 692 N N . HIS A 1 92 ? 2.042 -7.773 -6.823 1.00 94.50 92 HIS A N 1
ATOM 693 C CA . HIS A 1 92 ? 3.075 -8.057 -7.820 1.00 94.50 92 HIS A CA 1
ATOM 694 C C . HIS A 1 92 ? 3.181 -6.928 -8.843 1.00 94.50 92 HIS A C 1
ATOM 696 O O . HIS A 1 92 ? 2.264 -6.722 -9.643 1.00 94.50 92 HIS A O 1
ATOM 702 N N . GLY A 1 93 ? 4.313 -6.222 -8.839 1.00 94.06 93 GLY A N 1
ATOM 703 C CA . GLY A 1 93 ? 4.589 -5.124 -9.763 1.00 94.06 93 GLY A CA 1
ATOM 704 C C . GLY A 1 93 ? 3.898 -3.791 -9.436 1.00 94.06 93 GLY A C 1
ATOM 705 O O . GLY A 1 93 ? 3.886 -2.900 -10.287 1.00 94.06 93 GLY A O 1
ATOM 706 N N . ILE A 1 94 ? 3.332 -3.635 -8.234 1.00 96.81 94 ILE A N 1
ATOM 707 C CA . ILE A 1 94 ? 2.811 -2.356 -7.730 1.00 96.81 94 ILE A CA 1
ATOM 708 C C . ILE A 1 94 ? 3.927 -1.627 -6.959 1.00 96.81 94 ILE A C 1
ATOM 710 O O . ILE A 1 94 ? 4.484 -2.200 -6.023 1.00 96.81 94 ILE A O 1
ATOM 714 N N . PRO A 1 95 ? 4.279 -0.375 -7.312 1.00 95.44 95 PRO A N 1
ATOM 715 C CA . PRO A 1 95 ? 5.279 0.382 -6.571 1.00 95.44 95 PRO A CA 1
ATOM 716 C C . PRO A 1 95 ? 4.745 0.866 -5.221 1.00 95.44 95 PRO A C 1
ATOM 718 O O . PRO A 1 95 ? 3.598 1.296 -5.105 1.00 95.44 95 PRO A O 1
ATOM 721 N N . VAL A 1 96 ? 5.624 0.874 -4.222 1.00 94.75 96 VAL A N 1
ATOM 722 C CA . VAL A 1 96 ? 5.373 1.422 -2.883 1.00 94.75 96 VAL A CA 1
ATOM 723 C C . VAL A 1 96 ? 6.485 2.397 -2.499 1.00 94.75 96 VAL A C 1
ATOM 725 O O . VAL A 1 96 ? 7.584 2.345 -3.052 1.00 94.75 96 VAL A O 1
ATOM 728 N N . LEU A 1 97 ? 6.205 3.280 -1.541 1.00 93.12 97 LEU A N 1
ATOM 729 C CA . LEU A 1 97 ? 7.229 4.071 -0.859 1.00 93.12 97 LEU A CA 1
ATOM 730 C C . LEU A 1 97 ? 7.498 3.468 0.515 1.00 93.12 97 LEU A C 1
ATOM 732 O O . LEU A 1 97 ? 6.581 3.007 1.193 1.00 93.12 97 LEU A O 1
ATOM 736 N N . LEU A 1 98 ? 8.761 3.511 0.922 1.00 88.44 98 LEU A N 1
ATOM 737 C CA . LEU A 1 98 ? 9.215 3.071 2.231 1.00 88.44 98 LEU A CA 1
ATOM 738 C C . LEU A 1 98 ? 9.636 4.293 3.039 1.00 88.44 98 LEU A C 1
ATOM 740 O O . LEU A 1 98 ? 10.250 5.218 2.509 1.00 88.44 98 LEU A O 1
ATOM 744 N N . LYS A 1 99 ? 9.278 4.315 4.323 1.00 86.44 99 LYS A N 1
ATOM 745 C CA . LYS A 1 99 ? 9.724 5.374 5.225 1.00 86.44 99 LYS A CA 1
ATOM 746 C C . LYS A 1 99 ? 11.194 5.136 5.571 1.00 86.44 99 LYS A C 1
ATOM 748 O O . LYS A 1 99 ? 11.562 4.019 5.918 1.00 86.44 99 LYS A O 1
ATOM 753 N N . ASP A 1 100 ? 12.006 6.188 5.549 1.00 78.00 100 ASP A N 1
ATOM 754 C CA . ASP A 1 100 ? 13.465 6.132 5.768 1.00 78.00 100 ASP A CA 1
ATOM 755 C C . ASP A 1 100 ? 13.878 5.863 7.236 1.00 78.00 100 ASP A C 1
ATOM 757 O O . ASP A 1 100 ? 14.956 6.209 7.700 1.00 78.00 100 ASP A O 1
ATOM 761 N N . ASN A 1 101 ? 12.975 5.278 8.022 1.00 78.44 101 ASN A N 1
ATOM 762 C CA . ASN A 1 101 ? 13.209 4.875 9.404 1.00 78.44 101 ASN A CA 1
ATOM 763 C C . ASN A 1 101 ? 12.787 3.421 9.667 1.00 78.44 101 ASN A C 1
ATOM 765 O O . ASN A 1 101 ? 12.590 3.036 10.820 1.00 78.44 101 ASN A O 1
ATOM 769 N N . ILE A 1 102 ? 12.617 2.617 8.613 1.00 65.00 102 ILE A N 1
ATOM 770 C CA . ILE A 1 102 ? 12.351 1.180 8.727 1.00 65.00 102 ILE A CA 1
ATOM 771 C C . ILE A 1 102 ? 13.672 0.474 9.077 1.00 65.00 102 ILE A C 1
ATOM 773 O O . ILE A 1 102 ? 14.330 -0.087 8.210 1.00 65.00 102 ILE A O 1
ATOM 777 N N . ALA A 1 103 ? 14.086 0.606 10.344 1.00 64.88 103 ALA A N 1
ATOM 778 C CA . ALA A 1 103 ? 14.944 -0.289 11.134 1.00 64.88 103 ALA A CA 1
ATOM 779 C C . ALA A 1 103 ? 15.454 0.449 12.390 1.00 64.88 103 ALA A C 1
ATOM 781 O O . ALA A 1 103 ? 16.179 1.437 12.282 1.00 64.88 103 ALA A O 1
ATOM 782 N N . THR A 1 104 ? 15.180 -0.077 13.586 1.00 50.56 104 THR A N 1
ATOM 783 C CA . THR A 1 104 ? 16.081 0.091 14.739 1.00 50.56 104 THR A CA 1
ATOM 784 C C . THR A 1 104 ? 16.492 -1.303 15.208 1.00 50.56 104 THR A C 1
ATOM 786 O O . THR A 1 104 ? 15.679 -2.218 15.242 1.00 50.56 104 THR A O 1
ATOM 789 N N . ARG A 1 105 ? 17.784 -1.511 15.490 1.00 56.28 105 ARG A N 1
ATOM 790 C CA . ARG A 1 105 ? 18.337 -2.814 15.925 1.00 56.28 105 ARG A CA 1
ATOM 791 C C . ARG A 1 105 ? 18.352 -2.957 17.457 1.00 56.28 105 ARG A C 1
ATOM 793 O O . ARG A 1 105 ? 19.045 -3.811 18.004 1.00 56.28 105 ARG A O 1
ATOM 800 N N . ASP A 1 106 ? 17.688 -2.050 18.160 1.00 61.31 106 ASP A N 1
ATOM 801 C CA . ASP A 1 106 ? 17.638 -2.004 19.616 1.00 61.31 106 ASP A CA 1
ATOM 802 C C . ASP A 1 106 ? 16.375 -2.693 20.157 1.00 61.31 106 ASP A C 1
ATOM 804 O O . ASP A 1 106 ? 15.581 -3.256 19.415 1.00 61.31 106 ASP A O 1
ATOM 808 N N . ARG A 1 107 ? 16.201 -2.689 21.484 1.00 63.19 107 ARG A N 1
ATOM 809 C CA . ARG A 1 107 ? 15.041 -3.303 22.158 1.00 63.19 107 ARG A CA 1
ATOM 810 C C . ARG A 1 107 ? 13.798 -2.403 22.157 1.00 63.19 107 ARG A C 1
ATOM 812 O O . ARG A 1 107 ? 12.909 -2.585 22.988 1.00 63.19 107 ARG A O 1
ATOM 819 N N . LEU A 1 108 ? 13.767 -1.367 21.319 1.00 65.12 108 LEU A N 1
ATOM 820 C CA . LEU A 1 108 ? 12.637 -0.453 21.267 1.00 65.12 108 LEU A CA 1
ATOM 821 C C . LEU A 1 108 ? 11.506 -1.093 20.461 1.00 65.12 108 LEU A C 1
ATOM 823 O O . LEU A 1 108 ? 11.681 -1.445 19.299 1.00 65.12 108 LEU A O 1
ATOM 827 N N . ASN A 1 109 ? 10.321 -1.188 21.063 1.00 65.88 109 ASN A N 1
ATOM 828 C CA . ASN A 1 109 ? 9.136 -1.672 20.361 1.00 65.88 109 ASN A CA 1
ATOM 829 C C . ASN A 1 109 ? 8.777 -0.710 19.222 1.00 65.88 109 ASN A C 1
ATOM 831 O O . ASN A 1 109 ? 8.316 0.409 19.465 1.00 65.88 109 ASN A O 1
ATOM 835 N N . THR A 1 110 ? 8.953 -1.162 17.985 1.00 70.06 110 THR A N 1
ATOM 836 C CA . THR A 1 110 ? 8.547 -0.443 16.777 1.00 70.06 110 THR A CA 1
ATOM 837 C C . THR A 1 110 ? 7.586 -1.303 15.963 1.00 70.06 110 THR A C 1
ATOM 839 O O . THR A 1 110 ? 7.525 -2.520 16.114 1.00 70.06 110 THR A O 1
ATOM 842 N N . THR A 1 111 ? 6.761 -0.669 15.134 1.00 76.81 111 THR A N 1
ATOM 843 C CA . THR A 1 111 ? 5.865 -1.381 14.222 1.00 76.81 111 THR A CA 1
ATOM 844 C C . THR A 1 111 ? 5.793 -0.631 12.902 1.00 76.81 111 THR A C 1
ATOM 846 O O . THR A 1 111 ? 5.677 0.598 12.880 1.00 76.81 111 THR A O 1
ATOM 849 N N . ALA A 1 112 ? 5.897 -1.368 11.798 1.00 85.75 112 ALA A N 1
ATOM 850 C CA . ALA A 1 112 ? 5.574 -0.852 10.479 1.00 85.75 112 ALA A CA 1
ATOM 851 C C . ALA A 1 112 ? 4.061 -0.960 10.251 1.00 85.75 112 ALA A C 1
ATOM 853 O O . ALA A 1 112 ? 3.395 -1.841 10.790 1.00 85.75 112 ALA A O 1
ATOM 854 N N . GLY A 1 113 ? 3.510 -0.066 9.436 1.00 88.38 113 GLY A N 1
ATOM 855 C CA . GLY A 1 113 ? 2.093 -0.093 9.103 1.00 88.38 113 GLY A CA 1
ATOM 856 C C . GLY A 1 113 ? 1.834 0.436 7.698 1.00 88.38 113 GLY A C 1
ATOM 857 O O . GLY A 1 113 ? 2.555 1.330 7.242 1.00 88.38 113 GLY A O 1
ATOM 858 N N . PRO A 1 114 ? 0.813 -0.095 7.005 1.00 94.00 114 PRO A N 1
ATOM 859 C CA . PRO A 1 114 ? 0.440 0.386 5.687 1.00 94.00 114 PRO A CA 1
ATOM 860 C C . PRO A 1 114 ? -0.192 1.779 5.773 1.00 94.00 114 PRO A C 1
ATOM 862 O O . PRO A 1 114 ? -1.013 2.059 6.647 1.00 94.00 114 PRO A O 1
ATOM 865 N N . ILE A 1 115 ? 0.152 2.646 4.821 1.00 95.19 115 ILE A N 1
ATOM 866 C CA . ILE A 1 115 ? -0.526 3.926 4.591 1.00 95.19 115 ILE A CA 1
ATOM 867 C C . ILE A 1 115 ? -1.040 3.909 3.155 1.00 95.19 115 ILE A C 1
ATOM 869 O O . ILE A 1 115 ? -0.258 3.918 2.206 1.00 95.19 115 ILE A O 1
ATOM 873 N N . CYS A 1 116 ? -2.362 3.870 2.995 1.00 96.31 116 CYS A N 1
ATOM 874 C CA . CYS A 1 116 ? -3.022 3.779 1.694 1.00 96.31 116 CYS A CA 1
ATOM 875 C C . CYS A 1 116 ? -4.260 4.687 1.638 1.00 96.31 116 CYS A C 1
ATOM 877 O O . CYS A 1 116 ? -4.738 5.166 2.667 1.00 96.31 116 CYS A O 1
ATOM 879 N N . ARG A 1 117 ? -4.791 4.926 0.431 1.00 95.62 117 ARG A N 1
ATOM 880 C CA . ARG A 1 117 ? -5.995 5.757 0.229 1.00 95.62 117 ARG A CA 1
ATOM 881 C C . ARG A 1 117 ? -7.287 5.032 0.604 1.00 95.62 117 ARG A C 1
ATOM 883 O O . ARG A 1 117 ? -8.251 5.677 1.008 1.00 95.62 117 ARG A O 1
ATOM 890 N N . THR A 1 118 ? -7.304 3.704 0.500 1.00 96.94 118 THR A N 1
ATOM 891 C CA . THR A 1 118 ? -8.460 2.874 0.854 1.00 96.94 118 THR A CA 1
ATOM 892 C C . THR A 1 118 ? -8.101 1.831 1.912 1.00 96.94 118 THR A C 1
ATOM 894 O O . THR A 1 118 ? -6.940 1.455 2.077 1.00 96.94 118 THR A O 1
ATOM 897 N N . VAL A 1 119 ? -9.119 1.342 2.630 1.00 96.75 119 VAL A N 1
ATOM 898 C CA . VAL A 1 119 ? -8.956 0.233 3.586 1.00 96.75 119 VAL A CA 1
ATOM 899 C C . VAL A 1 119 ? -8.594 -1.068 2.862 1.00 96.75 119 VAL A C 1
ATOM 901 O O . VAL A 1 119 ? -7.811 -1.841 3.398 1.00 96.75 119 VAL A O 1
ATOM 904 N N . SER A 1 120 ? -9.107 -1.291 1.644 1.00 96.62 120 SER A N 1
ATOM 905 C CA . SER A 1 120 ? -8.773 -2.478 0.839 1.00 96.62 120 SER A CA 1
ATOM 906 C C . SER A 1 120 ? -7.280 -2.523 0.517 1.00 96.62 120 SER A C 1
ATOM 908 O O . SER A 1 120 ? -6.609 -3.505 0.818 1.00 96.62 120 SER A O 1
ATOM 910 N N . ASP A 1 121 ? -6.726 -1.413 0.019 1.00 97.56 121 ASP A N 1
ATOM 911 C CA . ASP A 1 121 ? -5.294 -1.300 -0.280 1.00 97.56 121 ASP A CA 1
ATOM 912 C C . ASP A 1 121 ? -4.437 -1.529 0.973 1.00 97.56 121 ASP A C 1
ATOM 914 O O . ASP A 1 121 ? -3.445 -2.255 0.926 1.00 97.56 121 ASP A O 1
ATOM 918 N N . ALA A 1 122 ? -4.847 -0.960 2.113 1.00 97.12 122 ALA A N 1
ATOM 919 C CA . ALA A 1 122 ? -4.147 -1.165 3.378 1.00 97.12 122 ALA A CA 1
ATOM 920 C C . ALA A 1 122 ? -4.149 -2.640 3.804 1.00 97.12 122 ALA A C 1
ATOM 922 O O . ALA A 1 122 ? -3.153 -3.117 4.341 1.00 97.12 122 ALA A O 1
ATOM 923 N N . VAL A 1 123 ? -5.237 -3.367 3.540 1.00 96.69 123 VAL A N 1
ATOM 924 C CA . VAL A 1 123 ? -5.332 -4.806 3.800 1.00 96.69 123 VAL A CA 1
ATOM 925 C C . VAL A 1 123 ? -4.430 -5.608 2.863 1.00 96.69 123 VAL A C 1
ATOM 927 O O . VAL A 1 123 ? -3.722 -6.478 3.355 1.00 96.69 123 VAL A O 1
ATOM 930 N N . HIS A 1 124 ? -4.360 -5.282 1.568 1.00 96.56 124 HIS A N 1
ATOM 931 C CA . HIS A 1 124 ? -3.418 -5.941 0.651 1.00 96.56 124 HIS A CA 1
ATOM 932 C C . HIS A 1 124 ? -1.962 -5.775 1.094 1.00 96.56 124 HIS A C 1
ATOM 934 O O . HIS A 1 124 ? -1.186 -6.726 1.035 1.00 96.56 124 HIS A O 1
ATOM 940 N N . VAL A 1 125 ? -1.590 -4.578 1.558 1.00 95.94 125 VAL A N 1
ATOM 941 C CA . VAL A 1 125 ? -0.246 -4.330 2.094 1.00 95.94 125 VAL A CA 1
ATOM 942 C C . VAL A 1 125 ? -0.039 -5.045 3.426 1.00 95.94 125 VAL A C 1
ATOM 944 O O . VAL A 1 125 ? 1.009 -5.653 3.610 1.00 95.94 125 VAL A O 1
ATOM 947 N N . LEU A 1 126 ? -1.024 -5.031 4.330 1.00 95.38 126 LEU A N 1
ATOM 948 C CA . LEU A 1 126 ? -0.934 -5.740 5.607 1.00 95.38 126 LEU A CA 1
ATOM 949 C C . LEU A 1 126 ? -0.749 -7.248 5.407 1.00 95.38 126 LEU A C 1
ATOM 951 O O . LEU A 1 126 ? 0.140 -7.823 6.023 1.00 95.38 126 LEU A O 1
ATOM 955 N N . ASP A 1 127 ? -1.535 -7.865 4.523 1.00 94.94 127 ASP A N 1
ATOM 956 C CA . ASP A 1 127 ? -1.430 -9.291 4.194 1.00 94.94 127 ASP A CA 1
ATOM 957 C C . ASP A 1 127 ? -0.057 -9.656 3.606 1.00 94.94 127 ASP A C 1
ATOM 959 O O . ASP A 1 127 ? 0.410 -10.773 3.810 1.00 94.94 127 ASP A O 1
ATOM 963 N N . ALA A 1 128 ? 0.612 -8.723 2.922 1.00 93.06 128 ALA A N 1
ATOM 964 C CA . ALA A 1 128 ? 1.943 -8.947 2.363 1.00 93.06 128 ALA A CA 1
ATOM 965 C C . ALA A 1 128 ? 3.084 -8.812 3.388 1.00 93.06 128 ALA A C 1
ATOM 967 O O . ALA A 1 128 ? 4.126 -9.441 3.217 1.00 93.06 128 ALA A O 1
ATOM 968 N N . ILE A 1 129 ? 2.925 -7.977 4.423 1.00 92.12 129 ILE A N 1
ATOM 969 C CA . ILE A 1 129 ? 3.998 -7.691 5.398 1.00 92.12 1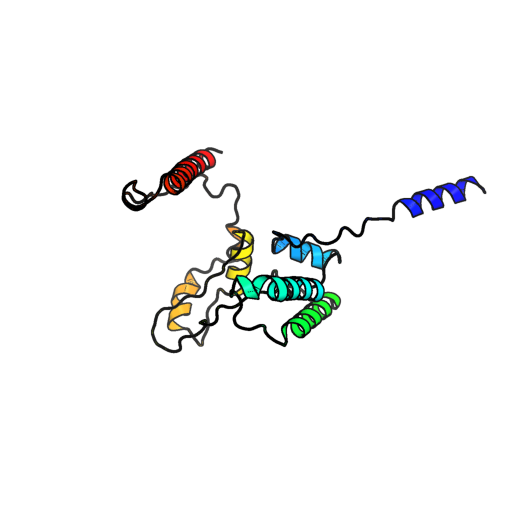29 ILE A CA 1
ATOM 970 C C . ILE A 1 129 ? 3.827 -8.422 6.731 1.00 92.12 129 ILE A C 1
ATOM 972 O O . ILE A 1 129 ? 4.764 -8.475 7.525 1.00 92.12 129 ILE A O 1
ATOM 976 N N . VAL A 1 130 ? 2.631 -8.935 7.022 1.00 92.31 130 VAL A N 1
ATOM 977 C CA . VAL A 1 130 ? 2.346 -9.608 8.289 1.00 92.31 130 VAL A CA 1
ATOM 978 C C . VAL A 1 130 ? 2.965 -11.005 8.306 1.00 92.31 130 VAL A C 1
ATOM 980 O O . VAL A 1 130 ? 2.787 -11.800 7.387 1.00 92.31 130 VAL A O 1
ATOM 983 N N . GLY A 1 131 ? 3.669 -11.345 9.382 1.00 91.75 131 GLY A N 1
ATOM 984 C CA . GLY A 1 131 ? 4.273 -12.663 9.503 1.00 91.75 131 GLY A CA 1
ATOM 985 C C . GLY A 1 131 ? 5.156 -12.803 10.728 1.00 91.75 131 GLY A C 1
ATOM 986 O O . GLY A 1 131 ? 5.473 -11.830 11.407 1.00 91.75 131 GLY A O 1
ATOM 987 N N . TYR A 1 132 ? 5.531 -14.048 11.007 1.00 92.56 132 TYR A N 1
ATOM 988 C CA . TYR A 1 132 ? 6.627 -14.344 11.917 1.00 92.56 132 TYR A CA 1
ATOM 989 C C . TYR A 1 132 ? 7.957 -14.125 11.196 1.00 92.56 132 TYR A C 1
ATOM 991 O O . TYR A 1 132 ? 8.144 -14.635 10.090 1.00 92.56 132 TYR A O 1
ATOM 999 N N . ASP A 1 133 ? 8.885 -13.439 11.852 1.00 90.00 133 ASP A N 1
ATOM 1000 C CA . ASP A 1 133 ? 10.266 -13.300 11.408 1.00 90.00 133 ASP A CA 1
ATOM 1001 C C . ASP A 1 133 ? 11.196 -13.909 12.464 1.00 90.00 133 ASP A C 1
ATOM 1003 O O . ASP A 1 133 ? 11.152 -13.551 13.638 1.00 90.00 133 ASP A O 1
ATOM 1007 N N . ALA A 1 134 ? 12.063 -14.834 12.050 1.00 90.62 134 ALA A N 1
ATOM 1008 C CA . ALA A 1 134 ? 13.044 -15.448 12.940 1.00 90.62 134 ALA A CA 1
ATOM 1009 C C . ALA A 1 134 ? 14.108 -14.450 13.430 1.00 90.62 134 ALA A C 1
ATOM 1011 O O . ALA A 1 134 ? 14.675 -14.651 14.505 1.00 90.62 134 ALA A O 1
ATOM 1012 N N . LEU A 1 135 ? 14.373 -13.390 12.660 1.00 87.88 135 LEU A N 1
ATOM 1013 C CA . LEU A 1 135 ? 15.287 -12.310 13.040 1.00 87.88 135 LEU A CA 1
ATOM 1014 C C . LEU A 1 135 ? 14.640 -11.305 14.006 1.00 87.88 135 LEU A C 1
ATOM 1016 O O . LEU A 1 135 ? 15.364 -10.556 14.659 1.00 87.88 135 LEU A O 1
ATOM 1020 N N . ASP A 1 136 ? 13.312 -11.342 14.140 1.00 84.00 136 ASP A N 1
ATOM 1021 C CA . ASP A 1 136 ? 12.516 -10.536 15.072 1.00 84.00 136 ASP A CA 1
ATOM 1022 C C . ASP A 1 136 ? 11.494 -11.412 15.826 1.00 84.00 136 ASP A C 1
ATOM 1024 O O . ASP A 1 136 ? 10.292 -11.139 15.914 1.00 84.00 136 ASP A O 1
ATOM 1028 N N . ALA A 1 137 ? 11.974 -12.545 16.345 1.00 87.12 137 ALA A N 1
ATOM 1029 C CA . ALA A 1 137 ? 11.117 -13.550 16.968 1.00 87.12 137 ALA A CA 1
ATOM 1030 C C . ALA A 1 137 ? 10.439 -13.041 18.253 1.00 87.12 137 ALA A C 1
ATOM 1032 O O . ALA A 1 137 ? 9.345 -13.494 18.593 1.00 87.12 137 ALA A O 1
ATOM 1033 N N . GLU A 1 138 ? 11.073 -12.105 18.969 1.00 83.62 138 GLU A N 1
ATOM 1034 C CA . GLU A 1 138 ? 10.539 -11.520 20.203 1.00 83.62 138 GLU A CA 1
ATOM 1035 C C . GLU A 1 138 ? 9.283 -10.684 19.922 1.00 83.62 138 GLU A C 1
ATOM 1037 O O . GLU A 1 138 ? 8.253 -10.902 20.568 1.00 83.62 138 GLU A O 1
ATOM 1042 N N . ALA A 1 139 ? 9.323 -9.794 18.921 1.00 80.75 139 ALA A N 1
ATOM 1043 C CA . ALA A 1 139 ? 8.173 -8.958 18.588 1.00 80.75 139 ALA A CA 1
ATOM 1044 C C . ALA A 1 139 ? 7.125 -9.718 17.759 1.00 80.75 139 ALA A C 1
ATOM 1046 O O . ALA A 1 139 ? 5.926 -9.671 18.062 1.00 80.75 139 ALA A O 1
ATOM 1047 N N . THR A 1 140 ? 7.550 -10.465 16.736 1.00 88.12 140 THR A N 1
ATOM 1048 C CA . THR A 1 140 ? 6.618 -11.127 15.805 1.00 88.12 140 THR A CA 1
ATOM 1049 C C . THR A 1 140 ? 6.059 -12.447 16.342 1.00 88.12 140 THR A C 1
ATOM 1051 O O . THR A 1 140 ? 4.955 -12.856 15.969 1.00 88.12 140 THR A O 1
ATOM 1054 N N . GLY A 1 141 ? 6.753 -13.104 17.278 1.00 88.31 141 GLY A N 1
ATOM 1055 C CA . GLY A 1 141 ? 6.353 -14.396 17.839 1.00 88.31 141 GLY A CA 1
ATOM 1056 C C . GLY A 1 141 ? 5.003 -14.353 18.548 1.00 88.31 141 GLY A C 1
ATOM 1057 O O . GLY A 1 141 ? 4.118 -15.160 18.256 1.00 88.31 141 GLY A O 1
ATOM 1058 N N . ALA A 1 142 ? 4.801 -13.389 19.450 1.00 86.75 142 ALA A N 1
ATOM 1059 C CA . ALA A 1 142 ? 3.524 -13.235 20.146 1.00 86.75 142 ALA A CA 1
ATOM 1060 C C . ALA A 1 142 ? 2.396 -12.786 19.201 1.00 86.75 142 ALA A C 1
ATOM 1062 O O . ALA A 1 142 ? 1.271 -13.278 19.323 1.00 86.75 142 ALA A O 1
ATOM 1063 N N . ALA A 1 143 ? 2.704 -11.895 18.252 1.00 85.50 143 ALA A N 1
ATOM 1064 C CA . ALA A 1 143 ? 1.744 -11.356 17.293 1.00 85.50 143 ALA A CA 1
ATOM 1065 C C . ALA A 1 143 ? 1.250 -12.410 16.287 1.00 85.50 143 ALA A C 1
ATOM 1067 O O . ALA A 1 143 ? 0.069 -12.412 15.941 1.00 85.50 143 ALA A O 1
ATOM 1068 N N . SER A 1 144 ? 2.118 -13.344 15.880 1.00 90.19 144 SER A N 1
ATOM 1069 C CA . SER A 1 144 ? 1.814 -14.370 14.870 1.00 90.19 144 SER A CA 1
ATOM 1070 C C . SER A 1 144 ? 0.573 -15.214 15.192 1.00 90.19 144 SER A C 1
ATOM 1072 O O . SER A 1 144 ? -0.162 -15.617 14.295 1.00 90.19 144 SER A O 1
ATOM 1074 N N . LYS A 1 145 ? 0.277 -15.406 16.484 1.00 90.81 145 LYS A N 1
ATOM 1075 C CA . LYS A 1 145 ? -0.895 -16.148 16.980 1.00 90.81 145 LYS A CA 1
ATOM 1076 C C . LYS A 1 145 ? -2.231 -15.491 16.625 1.00 90.81 145 LYS A C 1
ATOM 1078 O O . LYS A 1 145 ? -3.262 -16.155 16.673 1.00 90.81 145 LYS A O 1
ATOM 1083 N N . TYR A 1 146 ? -2.218 -14.194 16.325 1.00 90.81 146 TYR A N 1
ATOM 1084 C CA . TYR A 1 146 ? -3.405 -13.403 16.003 1.00 90.81 146 TYR A CA 1
ATOM 1085 C C . TYR A 1 146 ? -3.573 -13.165 14.500 1.00 90.81 146 TYR A C 1
ATOM 1087 O O . TYR A 1 146 ? -4.535 -12.507 14.100 1.00 90.81 146 TYR A O 1
ATOM 1095 N N . ILE A 1 147 ? -2.664 -13.685 13.668 1.00 93.88 147 ILE A N 1
ATOM 1096 C CA . ILE A 1 147 ? -2.798 -13.606 12.215 1.00 93.88 147 ILE A CA 1
ATOM 1097 C C . ILE A 1 147 ? -3.957 -14.527 11.803 1.00 93.88 147 ILE A C 1
ATOM 1099 O O . ILE A 1 147 ? -3.932 -15.723 12.106 1.00 93.88 147 ILE A O 1
ATOM 1103 N N . PRO A 1 148 ? -5.000 -13.997 11.148 1.00 94.62 148 PRO A N 1
ATOM 1104 C CA . PRO A 1 148 ? -6.165 -14.782 10.772 1.00 94.62 148 PRO A CA 1
ATOM 1105 C C . PRO A 1 148 ? -5.819 -15.773 9.654 1.00 94.62 148 PRO A C 1
ATOM 1107 O O . PRO A 1 148 ? -5.218 -15.415 8.639 1.00 94.62 148 PRO A O 1
ATOM 1110 N N . ASN A 1 149 ? -6.279 -17.017 9.790 1.00 92.69 149 ASN A N 1
ATOM 1111 C CA . ASN A 1 149 ? -6.220 -17.984 8.695 1.00 92.69 149 ASN A CA 1
ATOM 1112 C C . ASN A 1 149 ? -7.003 -17.438 7.493 1.00 92.69 149 ASN A C 1
ATOM 1114 O O . ASN A 1 149 ? -8.185 -17.122 7.626 1.00 92.69 149 ASN A O 1
ATOM 1118 N N . GLY A 1 150 ? -6.358 -17.342 6.329 1.00 89.69 150 GLY A N 1
ATOM 1119 C CA . GLY A 1 150 ? -6.957 -16.762 5.122 1.00 89.69 150 GLY A CA 1
ATOM 1120 C C . GLY A 1 150 ? -6.784 -15.244 4.970 1.00 89.69 150 GLY A C 1
ATOM 1121 O O . GLY A 1 150 ? -7.380 -14.676 4.059 1.00 89.69 150 GLY A O 1
ATOM 1122 N N . GLY A 1 151 ? -5.982 -14.597 5.824 1.00 93.75 151 GLY A N 1
ATOM 1123 C CA . GLY A 1 151 ? -5.604 -13.185 5.682 1.00 93.75 151 GLY A CA 1
ATOM 1124 C C . GLY A 1 151 ? -6.670 -12.195 6.154 1.00 93.75 151 GLY A C 1
ATOM 1125 O O . GLY A 1 151 ? -7.803 -12.560 6.471 1.00 93.75 151 GLY A O 1
ATOM 1126 N N . TYR A 1 152 ? -6.312 -10.920 6.229 1.00 96.06 152 TYR A N 1
ATOM 1127 C CA . TYR A 1 152 ? -7.180 -9.835 6.686 1.00 96.06 152 TYR A CA 1
ATOM 1128 C C . TYR A 1 152 ? -8.252 -9.463 5.654 1.00 96.06 152 TYR A C 1
ATOM 1130 O O . TYR A 1 152 ? -9.302 -8.938 6.040 1.00 96.06 152 TYR A O 1
ATOM 1138 N N . GLY A 1 153 ? -8.047 -9.801 4.373 1.00 94.31 153 GLY A N 1
ATOM 1139 C CA . GLY A 1 153 ? -9.027 -9.619 3.291 1.00 94.31 153 GLY A CA 1
ATOM 1140 C C . GLY A 1 153 ? -10.433 -10.125 3.623 1.00 94.31 153 GLY A C 1
ATOM 1141 O O . GLY A 1 153 ? -11.425 -9.488 3.268 1.00 94.31 153 GLY A O 1
ATOM 1142 N N . GLN A 1 154 ? -10.543 -11.208 4.400 1.00 94.81 154 GLN A N 1
ATOM 1143 C CA . GLN A 1 154 ? -11.829 -11.782 4.816 1.00 94.81 154 GLN A CA 1
ATOM 1144 C C . GLN A 1 154 ? -12.716 -10.829 5.643 1.00 94.81 154 GLN A C 1
ATOM 1146 O O . GLN A 1 154 ? -13.924 -11.050 5.772 1.00 94.81 154 GLN A O 1
ATOM 1151 N N . PHE A 1 155 ? -12.136 -9.769 6.214 1.00 95.19 155 PHE A N 1
ATOM 1152 C CA . PHE A 1 155 ? -12.847 -8.789 7.033 1.00 95.19 155 PHE A CA 1
ATOM 1153 C C . PHE A 1 155 ? -13.327 -7.558 6.253 1.00 95.19 155 PHE A C 1
ATOM 1155 O O . PHE A 1 155 ? -14.031 -6.723 6.828 1.00 95.19 155 PHE A O 1
ATOM 1162 N N . LEU A 1 156 ? -13.018 -7.448 4.955 1.00 94.38 156 LEU A N 1
ATOM 1163 C CA . LEU A 1 156 ? -13.519 -6.385 4.077 1.00 94.38 156 LEU A CA 1
ATOM 1164 C C . LEU A 1 156 ? -15.006 -6.598 3.765 1.00 94.38 156 LEU A C 1
ATOM 1166 O O . LEU A 1 156 ? -15.400 -7.127 2.728 1.00 94.38 156 LEU A O 1
ATOM 1170 N N . ARG A 1 157 ? -15.854 -6.197 4.714 1.00 93.56 157 ARG A N 1
ATOM 1171 C CA . ARG A 1 157 ? -17.301 -6.416 4.682 1.00 93.56 157 ARG A CA 1
ATOM 1172 C C . ARG A 1 157 ? -18.075 -5.106 4.691 1.00 93.56 157 ARG A C 1
ATOM 1174 O O . ARG A 1 157 ? -17.973 -4.330 5.642 1.00 93.56 157 ARG A O 1
ATOM 1181 N N . MET A 1 158 ? -18.939 -4.915 3.694 1.00 91.12 158 MET A N 1
ATOM 1182 C CA . MET A 1 158 ? -19.829 -3.746 3.620 1.00 91.12 158 MET A CA 1
ATOM 1183 C C . MET A 1 158 ? -20.800 -3.663 4.806 1.00 91.12 158 MET A C 1
ATOM 1185 O O . MET A 1 158 ? -21.132 -2.572 5.262 1.00 91.12 158 MET A O 1
ATOM 1189 N N . ASP A 1 159 ? -21.204 -4.809 5.354 1.00 90.75 159 ASP A N 1
ATOM 1190 C CA . ASP A 1 159 ? -22.083 -4.928 6.521 1.00 90.75 159 ASP A CA 1
ATOM 1191 C C . ASP A 1 159 ? -21.312 -5.046 7.852 1.00 90.75 159 ASP A C 1
ATOM 1193 O O . ASP A 1 159 ? -21.885 -5.419 8.878 1.00 90.75 159 ASP A O 1
ATOM 1197 N N . GLY A 1 1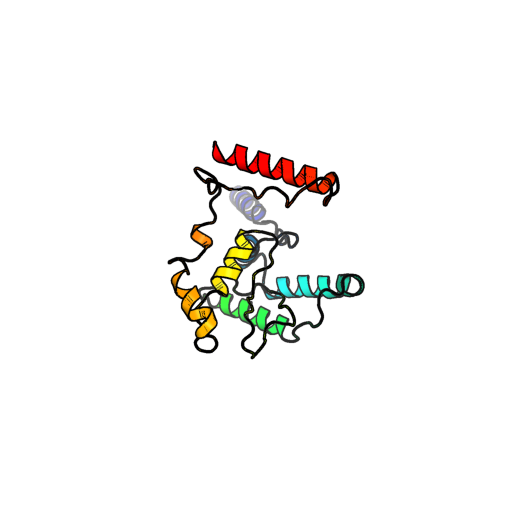60 ? -20.009 -4.731 7.879 1.00 91.19 160 GLY A N 1
ATOM 1198 C CA . GLY A 1 160 ? -19.130 -4.993 9.026 1.00 91.19 160 GLY A CA 1
ATOM 1199 C C . GLY A 1 160 ? -19.597 -4.382 10.358 1.00 91.19 160 GLY A C 1
ATOM 1200 O O . GLY A 1 160 ? -19.320 -4.937 11.429 1.00 91.19 160 GLY A O 1
ATOM 1201 N N . PHE A 1 161 ? -20.368 -3.290 10.307 1.00 90.38 161 PHE A N 1
ATOM 1202 C CA . PHE A 1 161 ? -20.938 -2.617 11.480 1.00 90.38 161 PHE A CA 1
ATOM 1203 C C . PHE A 1 161 ? -22.160 -3.320 12.080 1.00 90.38 161 PHE A C 1
ATOM 1205 O O . PHE A 1 161 ? -22.467 -3.086 13.255 1.00 90.38 161 PHE A O 1
ATOM 1212 N N . LYS A 1 162 ? -22.836 -4.201 11.336 1.00 90.69 162 LYS A N 1
ATOM 1213 C CA . LYS A 1 162 ? -24.049 -4.882 11.793 1.00 90.69 162 LYS A CA 1
ATOM 1214 C C . LYS A 1 162 ? -23.786 -5.646 13.092 1.00 90.69 162 LYS A C 1
ATOM 1216 O O . LYS A 1 162 ? -22.822 -6.406 13.221 1.00 90.69 162 LYS A O 1
ATOM 1221 N N . GLY A 1 163 ? -24.613 -5.368 14.101 1.00 88.56 163 GLY A N 1
ATOM 1222 C CA . GLY A 1 163 ? -24.511 -5.959 15.440 1.00 88.56 163 GLY A CA 1
ATOM 1223 C C . GLY A 1 163 ? -23.321 -5.497 16.299 1.00 88.56 163 GLY A C 1
ATOM 1224 O O . GLY A 1 163 ? -23.199 -5.942 17.439 1.00 88.56 163 GLY A O 1
ATOM 1225 N N . LYS A 1 164 ? -22.439 -4.603 15.820 1.00 91.94 164 LYS A N 1
ATOM 1226 C CA . LYS A 1 164 ? -21.263 -4.168 16.595 1.00 91.94 164 LYS A CA 1
ATOM 1227 C C . LYS A 1 164 ? -21.626 -3.148 17.674 1.00 91.94 164 LYS A C 1
ATOM 1229 O O . LYS A 1 164 ? -22.358 -2.184 17.435 1.00 91.94 164 LYS A O 1
ATOM 1234 N N . ARG A 1 165 ? -21.038 -3.292 18.864 1.00 93.12 165 ARG A N 1
ATOM 1235 C CA . ARG A 1 165 ? -21.082 -2.300 19.953 1.00 93.12 165 ARG A CA 1
ATOM 1236 C C . ARG A 1 165 ? -19.754 -1.547 19.967 1.00 93.12 165 ARG A C 1
ATOM 1238 O O . ARG A 1 165 ? -18.709 -2.170 20.065 1.00 93.12 165 ARG A O 1
ATOM 1245 N N . ILE A 1 166 ? -19.802 -0.223 19.833 1.00 91.12 166 I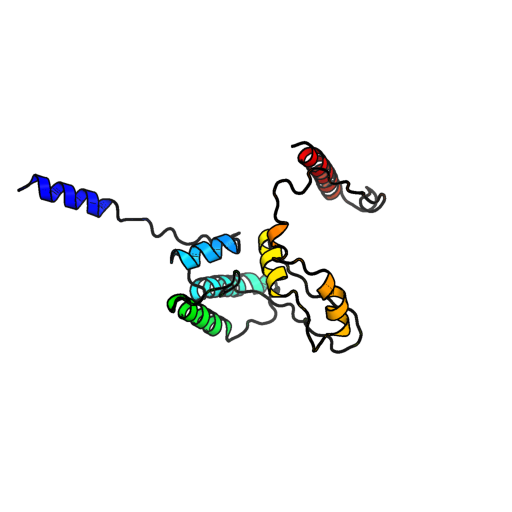LE A N 1
ATOM 1246 C CA . ILE A 1 166 ? -18.606 0.630 19.772 1.00 91.12 166 ILE A CA 1
ATOM 1247 C C . ILE A 1 166 ? -18.702 1.618 20.928 1.00 91.12 166 ILE A C 1
ATOM 1249 O O . ILE A 1 166 ? -19.677 2.370 21.000 1.00 91.12 166 ILE A O 1
ATOM 1253 N N . GLY A 1 167 ? -17.727 1.574 21.834 1.00 90.94 167 GLY A N 1
ATOM 1254 C CA . GLY A 1 167 ? -17.568 2.563 22.896 1.00 90.94 167 GLY A CA 1
ATOM 1255 C C . GLY A 1 167 ? -16.885 3.809 22.345 1.00 90.94 167 GLY A C 1
ATOM 1256 O O . GLY A 1 167 ? -15.905 3.702 21.616 1.00 90.94 167 GLY A O 1
ATOM 1257 N N . ILE A 1 168 ? -17.414 4.984 22.673 1.00 88.50 168 ILE A N 1
ATOM 1258 C CA . ILE A 1 168 ? -16.836 6.269 22.278 1.00 88.50 168 ILE A CA 1
ATOM 1259 C C . ILE A 1 168 ? -16.254 6.900 23.546 1.00 88.50 168 ILE A C 1
ATOM 1261 O O . ILE A 1 168 ? -17.037 7.260 24.429 1.00 88.50 168 ILE A O 1
ATOM 1265 N N . PRO A 1 169 ? -14.919 7.012 23.674 1.00 83.69 169 PRO A N 1
ATOM 1266 C CA . PRO A 1 169 ? -14.304 7.682 24.812 1.00 83.69 169 PRO A CA 1
ATOM 1267 C C . PRO A 1 169 ? -14.738 9.151 24.882 1.00 83.69 169 PRO A C 1
ATOM 1269 O O . PRO A 1 169 ? -14.542 9.920 23.938 1.00 83.69 169 PRO A O 1
ATOM 1272 N N . ASN A 1 170 ? -15.332 9.547 26.006 1.00 78.88 170 ASN A N 1
ATOM 1273 C CA . ASN A 1 170 ? -15.669 10.945 26.263 1.00 78.88 170 ASN A CA 1
ATOM 1274 C C . ASN A 1 170 ? -14.387 11.739 26.574 1.00 78.88 170 ASN A C 1
ATOM 1276 O O . ASN A 1 170 ? -13.461 11.207 27.177 1.00 78.88 170 ASN A O 1
ATOM 1280 N N . GLY A 1 171 ? -14.335 13.010 26.168 1.00 76.75 171 GLY A N 1
ATOM 1281 C CA . GLY A 1 171 ? -13.225 13.922 26.490 1.00 76.75 171 GLY A CA 1
ATOM 1282 C C . GLY A 1 171 ? -12.132 14.049 25.425 1.00 76.75 171 GLY A C 1
ATOM 1283 O O . GLY A 1 171 ? -11.372 15.007 25.474 1.00 76.75 171 GLY A O 1
ATOM 1284 N N . PHE A 1 172 ? -12.088 13.169 24.419 1.00 75.06 172 PHE A N 1
ATOM 1285 C CA . PHE A 1 172 ? -11.098 13.287 23.339 1.00 75.06 172 PHE A CA 1
ATOM 1286 C C . PHE A 1 172 ? -11.471 14.305 22.262 1.00 75.06 172 PHE A C 1
ATOM 1288 O O . PHE A 1 172 ? -10.576 14.912 21.705 1.00 75.06 172 PHE A O 1
ATOM 1295 N N . PHE A 1 173 ? -12.757 14.515 21.961 1.00 75.38 173 PHE A N 1
ATOM 1296 C CA . PHE A 1 173 ? -13.210 15.439 20.909 1.00 75.38 173 PHE A CA 1
ATOM 1297 C C . PHE A 1 173 ? -14.148 16.507 21.485 1.00 75.38 173 PHE A C 1
ATOM 1299 O O . PHE A 1 173 ? -15.372 16.430 21.336 1.00 75.38 173 PHE A O 1
ATOM 1306 N N . THR A 1 174 ? -13.576 17.486 22.189 1.00 78.25 174 THR A N 1
ATOM 1307 C CA . THR A 1 174 ? -14.311 18.577 22.853 1.00 78.25 174 THR A CA 1
ATOM 1308 C C . THR A 1 174 ? -14.211 19.895 22.080 1.00 78.25 174 THR A C 1
ATOM 1310 O O . THR A 1 174 ? -13.341 20.072 21.229 1.00 78.25 174 THR A O 1
ATOM 1313 N N . GLN A 1 175 ? -15.112 20.837 22.384 1.00 75.50 175 GLN A N 1
ATOM 1314 C CA . GLN A 1 175 ? -15.059 22.210 21.850 1.00 75.50 175 GLN A CA 1
ATOM 1315 C C . GLN A 1 175 ? -13.850 23.009 22.321 1.00 75.50 175 GLN A C 1
ATOM 1317 O O . GLN A 1 175 ? -13.485 23.979 21.670 1.00 75.50 175 GLN A O 1
ATOM 1322 N N . GLU A 1 176 ? -13.227 22.587 23.415 1.00 78.75 176 GLU A N 1
ATOM 1323 C CA . GLU A 1 176 ? -12.024 23.214 23.954 1.00 78.75 176 GLU A CA 1
ATOM 1324 C C . GLU A 1 176 ? -10.778 22.845 23.140 1.00 78.75 176 GLU A C 1
ATOM 1326 O O . GLU A 1 176 ? -9.853 23.642 23.046 1.00 78.75 176 GLU A O 1
ATOM 1331 N N . ILE A 1 177 ? -10.766 21.655 22.526 1.00 75.50 177 ILE A N 1
ATOM 1332 C CA . ILE A 1 177 ? -9.593 21.107 21.827 1.00 75.50 177 ILE A CA 1
ATOM 1333 C C . ILE A 1 177 ? -9.732 21.222 20.299 1.00 75.50 177 ILE A C 1
ATOM 1335 O O . ILE A 1 177 ? -8.734 21.343 19.593 1.00 75.50 177 ILE A O 1
ATOM 1339 N N . PHE A 1 178 ? -10.957 21.190 19.760 1.00 83.56 178 PHE A N 1
ATOM 1340 C CA . PHE A 1 178 ? -11.195 21.094 18.317 1.00 83.56 178 PHE A CA 1
ATOM 1341 C C . PHE A 1 178 ? -12.056 22.225 17.766 1.00 83.56 178 PHE A C 1
ATOM 1343 O O . PHE A 1 178 ? -13.090 22.587 18.331 1.00 83.56 178 PHE A O 1
ATOM 1350 N N . GLU A 1 179 ? -11.698 22.712 16.575 1.00 87.19 179 GLU A N 1
ATOM 1351 C CA . GLU A 1 179 ? -12.503 23.713 15.882 1.00 87.19 179 GLU A CA 1
ATOM 1352 C C . GLU A 1 179 ? -13.834 23.118 15.381 1.00 87.19 179 GLU A C 1
ATOM 1354 O O . GLU A 1 179 ? -14.069 21.903 15.295 1.00 87.19 179 GLU A O 1
ATOM 1359 N N . LYS A 1 180 ? -14.753 24.012 15.000 1.00 87.75 180 LYS A N 1
ATOM 1360 C CA . LYS A 1 180 ? -16.121 23.651 14.595 1.00 87.75 180 LYS A CA 1
ATOM 1361 C C . LYS A 1 180 ? -16.166 22.639 13.443 1.00 87.75 180 LYS A C 1
ATOM 1363 O O . LYS A 1 180 ? -17.116 21.856 13.366 1.00 87.75 180 LYS A O 1
ATOM 1368 N N . LYS A 1 181 ? -15.179 22.652 12.538 1.00 89.44 181 LYS A N 1
ATOM 1369 C CA . LYS A 1 181 ? -15.135 21.763 11.366 1.00 89.44 181 LYS A CA 1
ATOM 1370 C C . LYS A 1 181 ? -14.843 20.318 11.774 1.00 89.44 181 LYS A C 1
ATOM 1372 O O . LYS A 1 181 ? -15.585 19.420 11.373 1.00 89.44 181 LYS A O 1
ATOM 1377 N N . GLN A 1 182 ? -13.828 20.109 12.606 1.00 88.50 182 GLN A N 1
ATOM 1378 C CA . GLN A 1 182 ? -13.429 18.806 13.137 1.00 88.50 182 GLN A CA 1
ATOM 1379 C C . GLN A 1 182 ? -14.582 18.206 13.949 1.00 88.50 182 GLN A C 1
ATOM 1381 O O . GLN A 1 182 ? -14.970 17.060 13.728 1.00 88.50 182 GLN A O 1
ATOM 1386 N N . LEU A 1 183 ? -15.230 19.009 14.798 1.00 88.44 183 LEU A N 1
ATOM 1387 C CA . LEU A 1 183 ? -16.384 18.557 15.582 1.00 88.44 183 LEU A CA 1
ATOM 1388 C C . LEU A 1 183 ? -17.594 18.187 14.728 1.00 88.44 183 LEU A C 1
ATOM 1390 O O . LEU A 1 183 ? -18.316 17.240 15.049 1.00 88.44 183 LEU A O 1
ATOM 1394 N N . ARG A 1 184 ? -17.843 18.922 13.640 1.00 90.62 184 ARG A N 1
ATOM 1395 C CA . ARG A 1 184 ? -18.912 18.582 12.695 1.00 90.62 184 ARG A CA 1
ATOM 1396 C C . ARG A 1 184 ? -18.623 17.254 12.001 1.00 90.62 184 ARG A C 1
ATOM 1398 O O . ARG A 1 184 ? -19.526 16.423 11.917 1.00 90.62 184 ARG A O 1
ATOM 1405 N N . ALA A 1 185 ? -17.391 17.052 11.534 1.00 91.69 185 ALA A N 1
ATOM 1406 C CA . ALA A 1 185 ? -16.967 15.798 10.916 1.00 91.69 185 ALA A CA 1
ATOM 1407 C C . ALA A 1 185 ? -17.109 14.624 11.895 1.00 91.69 185 ALA A C 1
ATOM 1409 O O . ALA A 1 185 ? -17.747 13.626 11.562 1.00 91.69 185 ALA A O 1
ATOM 1410 N N . TYR A 1 186 ? -16.631 14.795 13.129 1.00 90.12 186 TYR A N 1
ATOM 1411 C CA . TYR A 1 186 ? -16.767 13.820 14.208 1.00 90.12 186 TYR A CA 1
ATOM 1412 C C . TYR A 1 186 ? -18.233 13.437 14.463 1.00 90.12 186 TYR A C 1
ATOM 1414 O O . TYR A 1 186 ? -18.596 12.264 14.375 1.00 90.12 186 TYR A O 1
ATOM 1422 N N . LYS A 1 187 ? -19.120 14.417 14.687 1.00 89.38 187 LYS A N 1
ATOM 1423 C CA . LYS A 1 187 ? -20.554 14.159 14.921 1.00 89.38 187 LYS A CA 1
ATOM 1424 C C . LYS A 1 187 ? -21.220 13.450 13.740 1.00 89.38 187 LYS A C 1
ATOM 1426 O O . LYS A 1 187 ? -21.969 12.496 13.955 1.00 89.38 187 LYS A O 1
ATOM 1431 N N . LYS A 1 188 ? -20.930 13.883 12.506 1.00 93.25 188 LYS A N 1
ATOM 1432 C CA . LYS A 1 188 ? -21.449 13.249 11.284 1.00 93.25 188 LYS A CA 1
ATOM 1433 C C . LYS A 1 188 ? -20.982 11.795 11.174 1.00 93.25 188 LYS A C 1
ATOM 1435 O O . LYS A 1 188 ? -21.775 10.930 10.819 1.00 93.25 188 LYS A O 1
ATOM 1440 N N . HIS A 1 189 ? -19.730 11.514 11.530 1.00 91.75 189 HIS A N 1
ATOM 1441 C CA . HIS A 1 189 ? -19.179 10.162 11.529 1.00 91.75 189 HIS A CA 1
ATOM 1442 C C . HIS A 1 189 ? -19.878 9.251 12.551 1.00 91.75 189 HIS A C 1
ATOM 1444 O O . HIS A 1 189 ? -20.302 8.153 12.198 1.00 91.75 189 HIS A O 1
ATOM 1450 N N . ILE A 1 190 ? -20.102 9.723 13.785 1.00 90.31 190 ILE A N 1
ATOM 1451 C CA . ILE A 1 190 ? -20.856 8.955 14.793 1.00 90.31 190 ILE A CA 1
ATOM 1452 C C . ILE A 1 190 ? -22.290 8.667 14.323 1.00 90.31 190 ILE A C 1
ATOM 1454 O O . ILE A 1 190 ? -22.791 7.560 14.517 1.00 90.31 190 ILE A O 1
ATOM 1458 N N . GLN A 1 191 ? -22.959 9.642 13.701 1.00 91.50 191 GLN A N 1
ATOM 1459 C CA . GLN A 1 191 ? -24.299 9.442 13.139 1.00 91.50 191 GLN A CA 1
ATOM 1460 C C . GLN A 1 191 ? -24.298 8.396 12.023 1.00 91.50 191 GLN A C 1
ATOM 1462 O O . GLN A 1 191 ? -25.142 7.501 12.038 1.00 91.50 191 GLN A O 1
ATOM 1467 N N . LEU A 1 192 ? -23.326 8.460 11.110 1.00 91.69 192 LEU A N 1
ATOM 1468 C CA . LEU A 1 192 ? -23.180 7.480 10.037 1.00 91.69 192 LEU A CA 1
ATOM 1469 C C . LEU A 1 192 ? -22.961 6.067 10.594 1.00 91.69 192 LEU A C 1
ATOM 1471 O O . LEU A 1 192 ? -23.678 5.155 10.201 1.00 91.69 192 LEU A O 1
ATOM 1475 N N . MET A 1 193 ? -22.061 5.898 11.570 1.00 89.88 193 MET A N 1
ATOM 1476 C CA . MET A 1 193 ? -21.824 4.603 12.226 1.00 89.88 193 MET A CA 1
ATOM 1477 C C . MET A 1 193 ? -23.048 4.055 12.966 1.00 89.88 193 MET A C 1
ATOM 1479 O O . MET A 1 193 ? -23.143 2.852 13.180 1.00 89.88 193 MET A O 1
ATOM 1483 N N . ARG A 1 194 ? -23.963 4.913 13.434 1.00 88.81 194 ARG A N 1
ATOM 1484 C CA . ARG A 1 194 ? -25.235 4.466 14.025 1.00 88.81 194 ARG A CA 1
ATOM 1485 C C . ARG A 1 194 ? -26.200 4.014 12.937 1.00 88.81 194 ARG A C 1
ATOM 1487 O O . ARG A 1 194 ? -26.796 2.956 13.076 1.00 88.81 194 ARG A O 1
ATOM 1494 N N . TYR A 1 195 ? -26.311 4.781 11.855 1.00 87.12 195 TYR A N 1
ATOM 1495 C CA . TYR A 1 195 ? -27.179 4.459 10.725 1.00 87.12 195 TYR A CA 1
ATOM 1496 C C . TYR A 1 195 ? -26.805 3.120 10.072 1.00 87.12 195 TYR A C 1
ATOM 1498 O O . TYR A 1 195 ? -27.665 2.260 9.899 1.00 87.12 195 TYR A O 1
ATOM 1506 N N . THR A 1 196 ? -25.516 2.889 9.804 1.00 85.25 196 THR A N 1
ATOM 1507 C CA . THR A 1 196 ? -25.018 1.659 9.157 1.00 85.25 196 THR A CA 1
ATOM 1508 C C . THR A 1 196 ? -25.123 0.397 10.018 1.00 85.25 196 THR A C 1
ATOM 1510 O O . THR A 1 196 ? -24.827 -0.689 9.537 1.00 85.25 196 THR A O 1
ATOM 1513 N N . LYS A 1 197 ? -25.545 0.494 11.286 1.00 79.88 197 LYS A N 1
ATOM 1514 C CA . LYS A 1 197 ? -25.827 -0.686 12.125 1.00 79.88 197 LYS A CA 1
ATOM 1515 C C . LYS A 1 197 ? -27.198 -1.299 11.876 1.00 79.88 197 LYS A C 1
ATOM 1517 O O . LYS A 1 197 ? -27.412 -2.441 12.282 1.00 79.88 197 LYS A O 1
ATOM 1522 N N . HIS A 1 198 ? -28.125 -0.524 11.319 1.00 72.62 198 HIS A N 1
ATOM 1523 C CA . HIS A 1 198 ? -29.538 -0.892 11.233 1.00 72.62 198 HIS A CA 1
ATOM 1524 C C . HIS A 1 198 ? -29.937 -1.524 9.894 1.00 72.62 198 HIS A C 1
ATOM 1526 O O . HIS A 1 198 ? -31.024 -2.090 9.812 1.00 72.62 198 HIS A O 1
ATOM 1532 N N . PHE A 1 199 ? -29.066 -1.465 8.888 1.00 58.19 199 PHE A N 1
ATOM 1533 C CA . PHE A 1 199 ? -29.240 -2.078 7.571 1.00 58.19 199 PHE A CA 1
ATOM 1534 C C . PHE A 1 199 ? -28.200 -3.202 7.427 1.00 58.19 199 PHE A C 1
ATOM 1536 O O . PHE A 1 199 ? -28.584 -4.373 7.167 1.00 58.19 199 PHE A O 1
#

Secondary structure (DSSP, 8-state):
-HHHHHHHHHHHHTT---------TT--HHHHHHHHHTTS--HHHHHHHHHHHHHHHHHHH---S---TTHHHHHHHHHHHHHTTPPPPTTTT------TT----SS---------SSHHHHHHHHHHH-S--GGGHHHHHHHHTTSPTT-GGGG--TTTTTT------TTSS-TTTS-HHHHHHHHHHHHHHHHTT--

Organism: NCBI:txid40149

Foldseek 3Di:
DVVVVVVVVVVVVVPPPDLPAQDLPPDALVSQVVCLVVVNDALLRNLVVVVVVCVVCCVPVVPDPDDDPCSNVQRVVLSVCVVVVDDAQSCRSPDDDDDPPPDDPDPDDDDDADDDPDPLRRQSVCQVPQDQDPSPCVNNVVVRVVQDDVGPNVCPDQLNLAPDDDDDDPPPDDVVPDDPVVNVVVVVVVVVSVVSHVD

InterPro domains:
  IPR023631 Amidase signature domain [PF01425] (46-113)
  IPR036928 Amidase signature (AS) superfamily [G3DSA:3.90.1300.10] (14-110)
  IPR036928 Amidase signature (AS) superfamily [G3DSA:3.90.1300.10] (111-198)
  IPR036928 Amidase signature (AS) superfamily [SSF75304] (23-195)